Protein AF-X1M7H3-F1 (afdb_monomer_lite)

Structure (mmCIF, N/CA/C/O backbone):
data_AF-X1M7H3-F1
#
_entry.id   AF-X1M7H3-F1
#
loop_
_atom_site.group_PDB
_atom_site.id
_atom_site.type_symbol
_atom_site.label_atom_id
_atom_site.label_alt_id
_atom_site.label_comp_id
_atom_site.label_asym_id
_atom_site.label_entity_id
_atom_site.label_seq_id
_atom_site.pdbx_PDB_ins_code
_atom_site.Cartn_x
_atom_site.Cartn_y
_atom_site.Cartn_z
_atom_site.occupancy
_atom_site.B_iso_or_equiv
_atom_site.auth_seq_id
_atom_site.auth_comp_id
_atom_site.auth_asym_id
_atom_site.auth_atom_id
_atom_site.pdbx_PDB_model_num
ATOM 1 N N . MET A 1 1 ? 5.806 -16.655 13.061 1.00 69.44 1 MET A N 1
ATOM 2 C CA . MET A 1 1 ? 6.343 -15.649 14.005 1.00 69.44 1 MET A CA 1
ATOM 3 C C . MET A 1 1 ? 6.658 -16.359 15.314 1.00 69.44 1 MET A C 1
ATOM 5 O O . MET A 1 1 ? 5.840 -17.164 15.738 1.00 69.44 1 MET A O 1
ATOM 9 N N . GLY A 1 2 ? 7.845 -16.147 15.889 1.00 85.75 2 GLY A N 1
ATOM 10 C CA . GLY A 1 2 ? 8.235 -16.728 17.189 1.00 85.75 2 GLY A CA 1
ATOM 11 C C . GLY A 1 2 ? 7.786 -15.859 18.372 1.00 85.75 2 GLY A C 1
ATOM 12 O O . GLY A 1 2 ? 7.283 -14.756 18.161 1.00 85.75 2 GLY A O 1
ATOM 13 N N . SER A 1 3 ? 7.964 -16.322 19.611 1.00 91.88 3 SER A N 1
ATOM 14 C CA . SER A 1 3 ? 7.680 -15.511 20.813 1.00 91.88 3 SER A CA 1
ATOM 15 C C . SER A 1 3 ? 8.625 -14.305 20.904 1.00 91.88 3 SER A C 1
ATOM 17 O O . SER A 1 3 ? 9.806 -14.451 20.606 1.00 91.88 3 SER A O 1
ATOM 19 N N . ALA A 1 4 ? 8.111 -13.125 21.277 1.00 91.88 4 ALA A N 1
ATOM 20 C CA . ALA A 1 4 ? 8.914 -11.904 21.453 1.00 91.88 4 ALA A CA 1
ATOM 21 C C . ALA A 1 4 ? 9.992 -12.110 22.515 1.00 91.88 4 ALA A C 1
ATOM 23 O O . ALA A 1 4 ? 11.171 -11.971 22.218 1.00 91.88 4 ALA A O 1
ATOM 24 N N . GLU A 1 5 ? 9.591 -12.603 23.687 1.00 93.62 5 GLU A N 1
ATOM 25 C CA . GLU A 1 5 ? 10.500 -12.889 24.801 1.00 93.62 5 GLU A CA 1
ATOM 26 C C . GLU A 1 5 ? 11.622 -13.845 24.399 1.00 93.62 5 GLU A C 1
ATOM 28 O O . GLU A 1 5 ? 12.746 -13.703 24.853 1.00 93.62 5 GLU A O 1
ATOM 33 N N . VAL A 1 6 ? 11.331 -14.809 23.519 1.00 94.06 6 VAL A N 1
ATOM 34 C CA . VAL A 1 6 ? 12.339 -15.747 23.018 1.00 94.06 6 VAL A CA 1
ATOM 35 C C . VAL A 1 6 ? 13.314 -15.035 22.080 1.00 94.06 6 VAL A C 1
ATOM 37 O O . VAL A 1 6 ? 14.514 -15.214 22.233 1.00 94.06 6 VAL A O 1
ATOM 40 N N . TRP A 1 7 ? 12.840 -14.201 21.149 1.00 90.81 7 TRP A N 1
ATOM 41 C CA . TRP A 1 7 ? 13.717 -13.434 20.251 1.00 90.81 7 TRP A CA 1
ATOM 42 C C . TRP A 1 7 ? 14.652 -12.475 21.000 1.00 90.81 7 TRP A C 1
ATOM 44 O O . TRP A 1 7 ? 15.841 -12.417 20.677 1.00 90.81 7 TRP A O 1
ATOM 54 N N . GLU A 1 8 ? 14.145 -11.810 22.039 1.00 94.06 8 GLU A N 1
ATOM 55 C CA . GLU A 1 8 ? 14.909 -10.878 22.880 1.00 94.06 8 GLU A CA 1
ATOM 56 C C . GLU A 1 8 ? 16.049 -11.551 23.672 1.00 94.06 8 GLU A C 1
ATOM 58 O O . GLU A 1 8 ? 16.959 -10.869 24.139 1.00 94.06 8 GLU A O 1
ATOM 63 N N . LEU A 1 9 ? 16.066 -12.888 23.792 1.00 94.19 9 LEU A N 1
ATOM 64 C CA . LEU A 1 9 ? 17.186 -13.615 24.411 1.00 94.19 9 LEU A CA 1
ATOM 65 C C . LEU A 1 9 ? 18.436 -13.671 23.525 1.00 94.19 9 LEU A C 1
ATOM 67 O O . LEU A 1 9 ? 19.537 -13.846 24.047 1.00 94.19 9 LEU A O 1
ATOM 71 N N . PHE A 1 10 ? 18.281 -13.593 22.200 1.00 89.44 10 PHE A N 1
ATOM 72 C CA . PHE A 1 10 ? 19.377 -13.855 21.255 1.00 89.44 10 PHE A CA 1
ATOM 73 C C . PHE A 1 10 ? 19.797 -12.627 20.448 1.00 89.44 10 PHE A C 1
ATOM 75 O O . PHE A 1 10 ? 20.898 -12.611 19.898 1.00 89.44 10 PHE A O 1
ATOM 82 N N . VAL A 1 11 ? 18.927 -11.621 20.341 1.00 88.81 11 VAL A N 1
ATOM 83 C CA . VAL A 1 11 ? 19.169 -10.403 19.562 1.00 88.81 11 VAL A CA 1
ATOM 84 C C . VAL A 1 11 ? 19.101 -9.199 20.506 1.00 88.81 11 VAL A C 1
ATOM 86 O O . VAL A 1 11 ? 18.165 -9.129 21.299 1.00 88.81 11 VAL A O 1
ATOM 89 N N . PRO A 1 12 ? 20.052 -8.244 20.443 1.00 92.38 12 PRO A N 1
ATOM 90 C CA . PRO A 1 12 ? 20.070 -7.055 21.302 1.00 92.38 12 PRO A CA 1
ATOM 91 C C . PRO A 1 12 ? 19.020 -6.025 20.854 1.00 92.38 12 PRO A C 1
ATOM 93 O O . PRO A 1 12 ? 19.335 -4.924 20.392 1.00 92.38 12 PRO A O 1
ATOM 96 N N . HIS A 1 13 ? 17.754 -6.415 20.939 1.00 92.38 13 HIS A N 1
ATOM 97 C CA . HIS A 1 13 ? 16.614 -5.568 20.649 1.00 92.38 13 HIS A CA 1
ATOM 98 C C . HIS A 1 13 ? 15.510 -5.731 21.694 1.00 92.38 13 HIS A C 1
ATOM 100 O O . HIS A 1 13 ? 15.510 -6.677 22.476 1.00 92.38 13 HIS A O 1
ATOM 106 N N . MET A 1 14 ? 14.573 -4.795 21.686 1.00 93.81 14 MET A N 1
ATOM 107 C CA . MET A 1 14 ? 13.314 -4.845 22.413 1.00 93.81 14 MET A CA 1
ATOM 108 C C . MET A 1 14 ? 12.183 -4.717 21.399 1.00 93.81 14 MET A C 1
ATOM 110 O O . MET A 1 14 ? 12.207 -3.820 20.550 1.00 93.81 14 MET A O 1
ATOM 114 N N . GLU A 1 15 ? 11.204 -5.610 21.452 1.00 92.75 15 GLU A N 1
ATOM 115 C CA . GLU A 1 15 ? 10.074 -5.561 20.536 1.00 92.75 15 GLU A CA 1
ATOM 116 C C . GLU A 1 15 ? 9.046 -4.530 21.007 1.00 92.75 15 GLU A C 1
ATOM 118 O O . GLU A 1 15 ? 8.394 -4.679 22.036 1.00 92.75 15 GLU A O 1
ATOM 123 N N . MET A 1 16 ? 8.900 -3.457 20.230 1.00 92.31 16 MET A N 1
ATOM 124 C CA . MET A 1 16 ? 8.054 -2.319 20.590 1.00 92.31 16 MET A CA 1
ATOM 125 C C . MET A 1 16 ? 6.597 -2.544 20.196 1.00 92.31 16 MET A C 1
ATOM 127 O O . MET A 1 16 ? 5.687 -2.011 20.830 1.00 92.31 16 MET A O 1
ATOM 131 N N . SER A 1 17 ? 6.360 -3.294 19.115 1.00 90.12 17 SER A N 1
ATOM 132 C CA . SER A 1 17 ? 5.013 -3.545 18.613 1.00 90.12 17 SER A CA 1
ATOM 133 C C . SER A 1 17 ? 4.922 -4.792 17.741 1.00 90.12 17 SER A C 1
ATOM 135 O O . SER A 1 17 ? 5.789 -5.056 16.910 1.00 90.12 17 SER A O 1
ATOM 137 N N . ARG A 1 18 ? 3.798 -5.503 17.896 1.00 87.62 18 ARG A N 1
ATOM 138 C CA . ARG A 1 18 ? 3.308 -6.568 17.012 1.00 87.62 18 ARG A CA 1
ATOM 139 C C . ARG A 1 18 ? 1.843 -6.319 16.698 1.00 87.62 18 ARG A C 1
ATOM 141 O O . ARG A 1 18 ? 0.951 -6.889 17.324 1.00 87.62 18 ARG A O 1
ATOM 148 N N . ARG A 1 19 ? 1.592 -5.421 15.752 1.00 89.44 19 ARG A N 1
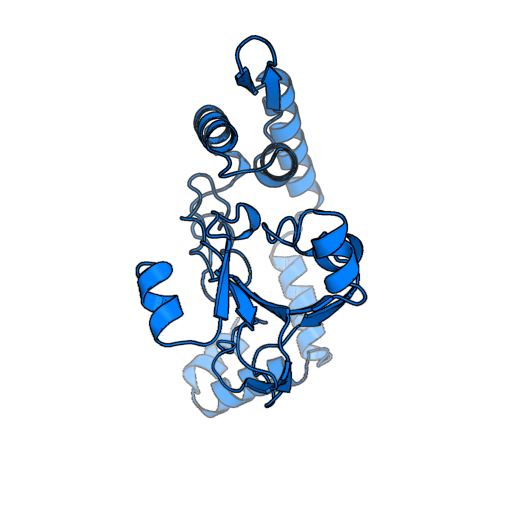ATOM 149 C CA . ARG A 1 19 ? 0.238 -5.051 15.331 1.00 89.44 19 ARG A CA 1
ATOM 150 C C . ARG A 1 19 ? 0.042 -5.365 13.862 1.00 89.44 19 ARG A C 1
ATOM 152 O O . ARG A 1 19 ? 0.988 -5.341 13.087 1.00 89.44 19 ARG A O 1
ATOM 159 N N . ILE A 1 20 ? -1.193 -5.675 13.495 1.00 91.88 20 ILE A N 1
ATOM 160 C CA . ILE A 1 20 ? -1.576 -5.792 12.091 1.00 91.88 20 ILE A CA 1
ATOM 161 C C . ILE A 1 20 ? -1.471 -4.404 11.452 1.00 91.88 20 ILE A C 1
ATOM 163 O O . ILE A 1 20 ? -1.839 -3.413 12.081 1.00 91.88 20 ILE A O 1
ATOM 167 N N . ASP A 1 21 ? -0.972 -4.340 10.218 1.00 91.88 21 ASP A N 1
ATOM 168 C CA . ASP A 1 21 ? -0.910 -3.109 9.430 1.00 91.88 21 ASP A CA 1
ATOM 169 C C . ASP A 1 21 ? -2.003 -3.080 8.352 1.00 91.88 21 ASP A C 1
ATOM 171 O O . ASP A 1 21 ? -1.862 -3.763 7.329 1.00 91.88 21 ASP A O 1
ATOM 175 N N . PRO A 1 22 ? -3.057 -2.258 8.523 1.00 92.50 22 PRO A N 1
ATOM 176 C CA . PRO A 1 22 ? -4.103 -2.063 7.524 1.00 92.50 22 PRO A CA 1
ATOM 177 C C . PRO A 1 22 ? -3.593 -1.635 6.144 1.00 92.50 22 PRO A C 1
ATOM 179 O O . PRO A 1 22 ? -4.228 -1.946 5.139 1.00 92.50 22 PRO A O 1
ATOM 182 N N . TYR A 1 23 ? -2.471 -0.915 6.051 1.00 91.31 23 TYR A N 1
ATOM 183 C CA . TYR A 1 23 ? -1.955 -0.378 4.783 1.00 91.31 23 TYR A CA 1
ATOM 184 C C . TYR A 1 23 ? -1.128 -1.379 3.978 1.00 91.31 23 TYR A C 1
ATOM 186 O O . TYR A 1 23 ? -0.835 -1.142 2.807 1.00 91.31 23 TYR A O 1
ATOM 194 N N . SER A 1 24 ? -0.806 -2.527 4.569 1.00 91.38 24 SER A N 1
ATOM 195 C CA . SER A 1 24 ? -0.111 -3.611 3.878 1.00 91.38 24 SER A CA 1
ATOM 196 C C . SER A 1 24 ? -1.006 -4.401 2.917 1.00 91.38 24 SER A C 1
ATOM 198 O O . SER A 1 24 ? -0.499 -5.185 2.122 1.00 91.38 24 SER A O 1
ATOM 200 N N . VAL A 1 25 ? -2.328 -4.242 2.984 1.00 94.06 25 VAL A N 1
ATOM 201 C CA . VAL A 1 25 ? -3.293 -5.129 2.326 1.00 94.06 25 VAL A CA 1
ATOM 202 C C . VAL A 1 25 ? -3.327 -4.985 0.798 1.00 94.06 25 VAL A C 1
ATOM 204 O O . VAL A 1 25 ? -3.241 -3.890 0.249 1.00 94.06 25 VAL A O 1
ATOM 207 N N . GLY A 1 26 ? -3.524 -6.100 0.095 1.00 96.00 26 GLY A N 1
ATOM 208 C CA . GLY A 1 26 ? -3.946 -6.127 -1.300 1.00 96.00 26 GLY A CA 1
ATOM 209 C C . GLY A 1 26 ? -5.456 -5.955 -1.408 1.00 96.00 26 GLY A C 1
ATOM 210 O O . GLY A 1 26 ? -6.227 -6.829 -1.002 1.00 96.00 26 GLY A O 1
ATOM 211 N N . TYR A 1 27 ? -5.888 -4.817 -1.949 1.00 97.06 27 TYR A N 1
ATOM 212 C CA . TYR A 1 27 ? -7.306 -4.465 -2.038 1.00 97.06 27 TYR A CA 1
ATOM 213 C C . TYR A 1 27 ? -8.045 -5.296 -3.090 1.00 97.06 27 TYR A C 1
ATOM 215 O O . TYR A 1 27 ? -7.541 -5.526 -4.186 1.00 97.06 27 TYR A O 1
ATOM 223 N N . GLY A 1 28 ? -9.279 -5.695 -2.800 1.00 97.75 28 GLY A N 1
ATOM 224 C CA . GLY A 1 28 ? -10.146 -6.371 -3.763 1.00 97.75 28 GLY A CA 1
ATOM 225 C C . GLY A 1 28 ? -11.545 -6.595 -3.207 1.00 97.75 28 GLY A C 1
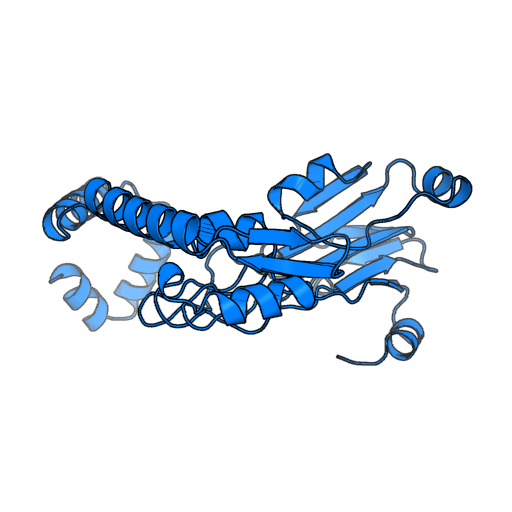ATOM 226 O O . GLY A 1 28 ? -11.802 -6.294 -2.039 1.00 97.75 28 GLY A O 1
ATOM 227 N N . ARG A 1 29 ? -12.441 -7.164 -4.020 1.00 98.44 29 ARG A N 1
ATOM 228 C CA . ARG A 1 29 ? -13.723 -7.706 -3.530 1.00 98.44 29 ARG A CA 1
ATOM 229 C C . ARG A 1 29 ? -13.474 -8.642 -2.343 1.00 98.44 29 ARG A C 1
ATOM 231 O O . ARG A 1 29 ? -14.119 -8.530 -1.299 1.00 98.44 29 ARG A O 1
ATOM 238 N N . PHE A 1 30 ? -12.463 -9.495 -2.488 1.00 98.06 30 PHE A N 1
ATOM 239 C CA . PHE A 1 30 ? -11.824 -10.225 -1.403 1.00 98.06 30 PHE A CA 1
ATOM 240 C C . PHE A 1 30 ? -10.416 -9.662 -1.208 1.00 98.06 30 PHE A C 1
ATOM 242 O O . PHE A 1 30 ? -9.557 -9.792 -2.083 1.00 98.06 30 PHE A O 1
ATOM 249 N N . ARG A 1 31 ? -10.191 -8.992 -0.074 1.00 97.31 31 ARG A N 1
ATOM 250 C CA . ARG A 1 31 ? -8.865 -8.490 0.295 1.00 97.31 31 ARG A CA 1
ATOM 251 C C . ARG A 1 31 ? -7.906 -9.643 0.599 1.00 97.31 31 ARG A C 1
ATOM 253 O O . ARG A 1 31 ? -8.337 -10.728 0.989 1.00 97.31 31 ARG A O 1
ATOM 260 N N . SER A 1 32 ? -6.612 -9.393 0.467 1.00 96.25 32 SER A N 1
ATOM 261 C CA . SER A 1 32 ? -5.588 -10.325 0.936 1.00 96.25 32 SER A CA 1
ATOM 262 C C . SER A 1 32 ? -5.559 -10.433 2.472 1.00 96.25 32 SER A C 1
ATOM 264 O O . SER A 1 32 ? -6.241 -9.700 3.198 1.00 96.25 32 SER A O 1
ATOM 266 N N . GLY A 1 33 ? -4.687 -11.309 2.982 1.00 95.00 33 GLY A N 1
ATOM 267 C CA . GLY A 1 33 ? -4.191 -11.196 4.356 1.00 95.00 33 GLY A CA 1
ATOM 268 C C . GLY A 1 33 ? -3.398 -9.900 4.564 1.00 95.00 33 GLY A C 1
ATOM 269 O O . GLY A 1 33 ? -2.987 -9.265 3.593 1.00 95.00 33 GLY A O 1
ATOM 270 N N . LEU A 1 34 ? -3.189 -9.518 5.821 1.00 93.88 34 LEU A N 1
ATOM 271 C CA . LEU A 1 34 ? -2.406 -8.339 6.193 1.00 93.88 34 LEU A CA 1
ATOM 272 C C . LEU A 1 34 ? -1.037 -8.749 6.731 1.00 93.88 34 LEU A C 1
ATOM 274 O O . LEU A 1 34 ? -0.863 -9.853 7.252 1.00 93.88 34 LEU A O 1
ATOM 278 N N . ALA A 1 35 ? -0.078 -7.841 6.624 1.00 91.50 35 ALA A N 1
ATOM 279 C CA . ALA A 1 35 ? 1.206 -7.961 7.279 1.00 91.50 35 ALA A CA 1
ATOM 280 C C . ALA A 1 35 ? 1.104 -7.600 8.765 1.00 91.50 35 ALA A C 1
ATOM 282 O O . ALA A 1 35 ? 0.244 -6.830 9.199 1.00 91.50 35 ALA A O 1
ATOM 283 N N . ILE A 1 36 ? 2.043 -8.142 9.530 1.00 90.88 36 ILE A N 1
ATOM 284 C CA . ILE A 1 36 ? 2.334 -7.727 10.899 1.00 90.88 36 ILE A CA 1
ATOM 285 C C . ILE A 1 36 ? 3.753 -7.167 10.850 1.00 90.88 36 ILE A C 1
ATOM 287 O O . ILE A 1 36 ? 4.700 -7.955 10.757 1.00 90.88 36 ILE A O 1
ATOM 291 N N . PRO A 1 37 ? 3.922 -5.834 10.797 1.00 88.69 37 PRO A N 1
ATOM 292 C CA . PRO A 1 37 ? 5.242 -5.238 10.817 1.00 88.69 37 PRO A CA 1
ATOM 293 C C . PRO A 1 37 ? 5.975 -5.575 12.106 1.00 88.69 37 PRO A C 1
ATOM 295 O O . PRO A 1 37 ? 5.371 -5.684 13.174 1.00 88.69 37 PRO A O 1
ATOM 298 N N . GLN A 1 38 ? 7.290 -5.680 11.996 1.00 88.12 38 GLN A N 1
ATOM 299 C CA . GLN A 1 38 ? 8.176 -5.720 13.145 1.00 88.12 38 GLN A CA 1
ATOM 300 C C . GLN A 1 38 ? 8.640 -4.300 13.435 1.00 88.12 38 GLN A C 1
ATOM 302 O O . GLN A 1 38 ? 9.201 -3.642 12.557 1.00 88.12 38 GLN A O 1
ATOM 307 N N . VAL A 1 39 ? 8.402 -3.838 14.658 1.00 91.19 39 VAL A N 1
ATOM 308 C CA . VAL A 1 39 ? 8.962 -2.588 15.175 1.00 91.19 39 VAL A CA 1
ATOM 309 C C . VAL A 1 39 ? 9.829 -2.962 16.363 1.00 91.19 39 VAL A C 1
ATOM 311 O O . VAL A 1 39 ? 9.312 -3.363 17.406 1.00 91.19 39 VAL A O 1
ATOM 314 N N . VAL A 1 40 ? 11.145 -2.870 16.196 1.00 92.06 40 VAL A N 1
ATOM 315 C CA . VAL A 1 40 ? 12.113 -3.260 17.226 1.00 92.06 40 VAL A CA 1
ATOM 316 C C . VAL A 1 40 ? 13.043 -2.099 17.538 1.00 92.06 40 VAL A C 1
ATOM 318 O O . VAL A 1 40 ? 13.503 -1.410 16.633 1.00 92.06 40 VAL A O 1
ATOM 321 N N . MET A 1 41 ? 13.319 -1.879 18.815 1.00 94.50 41 MET A N 1
ATOM 322 C CA . MET A 1 41 ? 14.307 -0.915 19.285 1.00 94.50 41 MET A CA 1
ATOM 323 C C . MET A 1 41 ? 15.619 -1.629 19.561 1.00 94.50 41 MET A C 1
ATOM 325 O O . MET A 1 41 ? 15.607 -2.679 20.195 1.00 94.50 41 MET A O 1
ATOM 329 N N . ILE A 1 42 ? 16.751 -1.067 19.149 1.00 94.81 42 ILE A N 1
ATOM 330 C CA . ILE A 1 42 ? 18.049 -1.572 19.602 1.00 94.81 42 ILE A CA 1
ATOM 331 C C . ILE A 1 42 ? 18.196 -1.295 21.094 1.00 94.81 42 ILE A C 1
ATOM 333 O O . ILE A 1 42 ? 18.066 -0.156 21.541 1.00 94.81 42 ILE A O 1
ATOM 337 N N . HIS A 1 43 ? 18.466 -2.341 21.867 1.00 94.56 43 HIS A N 1
ATOM 338 C CA . HIS A 1 43 ? 18.504 -2.265 23.321 1.00 94.56 43 HIS A CA 1
ATOM 339 C C . HIS A 1 43 ? 19.642 -3.121 23.873 1.00 94.56 43 HIS A C 1
ATOM 341 O O . HIS A 1 43 ? 19.859 -4.240 23.407 1.00 94.56 43 HIS A O 1
ATOM 347 N N . ARG A 1 44 ? 20.363 -2.607 24.882 1.00 93.69 44 ARG A N 1
ATOM 348 C CA . ARG A 1 44 ? 21.538 -3.258 25.495 1.00 93.69 44 ARG A CA 1
ATOM 349 C C . ARG A 1 44 ? 22.682 -3.524 24.515 1.00 93.69 44 ARG A C 1
ATOM 351 O O . ARG A 1 44 ? 23.444 -4.475 24.685 1.00 93.69 44 ARG A O 1
ATOM 358 N N . SER A 1 45 ? 22.828 -2.669 23.508 1.00 92.69 45 SER A N 1
ATOM 359 C CA . SER A 1 45 ? 23.999 -2.645 22.634 1.00 92.69 45 SER A CA 1
ATOM 360 C C . SER A 1 45 ? 24.256 -1.225 22.158 1.00 92.69 45 SER A C 1
ATOM 362 O O . SER A 1 45 ? 23.374 -0.608 21.571 1.00 92.69 45 SER A O 1
ATOM 364 N N . GLN A 1 46 ? 25.467 -0.721 22.399 1.00 91.44 46 GLN A N 1
ATOM 365 C CA . GLN A 1 46 ? 25.822 0.674 22.123 1.00 91.44 46 GLN A CA 1
ATOM 366 C C . GLN A 1 46 ? 25.899 0.971 20.623 1.00 91.44 46 GLN A C 1
ATOM 368 O O . GLN A 1 46 ? 25.490 2.042 20.180 1.00 91.44 46 GLN A O 1
ATOM 373 N N . GLN A 1 47 ? 26.430 0.026 19.847 1.00 91.50 47 GLN A N 1
ATOM 374 C CA . GLN A 1 47 ? 26.609 0.169 18.410 1.00 91.50 47 GLN A CA 1
ATOM 375 C C . GLN A 1 47 ? 26.548 -1.198 17.733 1.00 91.50 47 GLN A C 1
ATOM 377 O O . GLN A 1 47 ? 27.173 -2.165 18.173 1.00 91.50 47 GLN A O 1
ATOM 382 N N . LEU A 1 48 ? 25.814 -1.256 16.630 1.00 90.06 48 LEU A N 1
ATOM 383 C CA . LEU A 1 48 ? 25.715 -2.391 15.727 1.00 90.06 48 LEU A CA 1
ATOM 384 C C . LEU A 1 48 ? 25.925 -1.905 14.292 1.00 90.06 48 LEU A C 1
ATOM 386 O O . LEU A 1 48 ? 25.692 -0.741 13.966 1.00 90.06 48 LEU A O 1
ATOM 390 N N . VAL A 1 49 ? 26.314 -2.822 13.412 1.00 88.31 49 VAL A N 1
ATOM 391 C CA . VAL A 1 49 ? 26.280 -2.584 11.968 1.00 88.31 49 VAL A CA 1
ATOM 392 C C . VAL A 1 49 ? 25.150 -3.415 11.383 1.00 88.31 49 VAL A C 1
ATOM 394 O O . VAL A 1 49 ? 25.205 -4.645 11.358 1.00 88.31 49 VAL A O 1
ATOM 397 N N . GLY A 1 50 ? 24.113 -2.734 10.908 1.00 78.38 50 GLY A N 1
ATOM 398 C CA . GLY A 1 50 ? 23.028 -3.351 10.166 1.00 78.38 50 GLY A CA 1
ATOM 399 C C . GLY A 1 50 ? 23.459 -3.623 8.733 1.00 78.38 50 GLY A C 1
ATOM 400 O O . GLY A 1 50 ? 23.616 -2.698 7.941 1.00 78.38 50 GLY A O 1
ATOM 401 N N . SER A 1 51 ? 23.617 -4.898 8.389 1.00 69.56 51 SER A N 1
ATOM 402 C CA . SER A 1 51 ? 23.765 -5.370 7.011 1.00 69.56 51 SER A CA 1
ATOM 403 C C . SER A 1 51 ? 22.935 -6.642 6.860 1.00 69.56 51 SER A C 1
ATOM 405 O O . SER A 1 51 ? 23.070 -7.566 7.659 1.00 69.56 51 SER A O 1
ATOM 407 N N . GLY A 1 52 ? 21.989 -6.673 5.921 1.00 62.22 52 GLY A N 1
ATOM 408 C CA . GLY A 1 52 ? 21.083 -7.815 5.715 1.00 62.22 52 GLY A CA 1
ATOM 409 C C . GLY A 1 52 ? 20.008 -8.046 6.797 1.00 62.22 52 GLY A C 1
ATOM 410 O O . GLY A 1 52 ? 18.914 -8.468 6.442 1.00 62.22 52 GLY A O 1
ATOM 411 N N . ILE A 1 53 ? 20.250 -7.708 8.076 1.00 53.75 53 ILE A N 1
ATOM 412 C CA . ILE A 1 53 ? 19.258 -7.738 9.186 1.00 53.75 53 ILE A CA 1
ATOM 413 C C . ILE A 1 53 ? 18.063 -6.810 8.927 1.00 53.75 53 ILE A C 1
ATOM 415 O O . ILE A 1 53 ? 16.946 -7.083 9.349 1.00 53.75 53 ILE A O 1
ATOM 419 N N . ILE A 1 54 ? 18.293 -5.750 8.155 1.00 53.66 54 ILE A N 1
ATOM 420 C CA . ILE A 1 54 ? 17.267 -4.835 7.647 1.00 53.66 54 ILE A CA 1
ATOM 421 C C . ILE A 1 54 ? 16.411 -5.512 6.560 1.00 53.66 54 ILE A C 1
ATOM 423 O O . ILE A 1 54 ? 15.491 -4.889 6.051 1.00 53.66 54 ILE A O 1
ATOM 427 N N . GLY A 1 55 ? 16.677 -6.779 6.207 1.00 51.94 55 GLY A N 1
ATOM 428 C CA . GLY A 1 55 ? 15.899 -7.563 5.255 1.00 51.94 55 GLY A CA 1
ATOM 429 C C . GLY A 1 55 ? 15.658 -6.742 4.006 1.00 51.94 55 GLY A C 1
ATOM 430 O O . GLY A 1 55 ? 14.619 -6.128 3.877 1.00 51.94 55 GLY A O 1
ATOM 431 N N . THR A 1 56 ? 16.653 -6.642 3.138 1.00 54.72 56 THR A N 1
ATOM 432 C CA . THR A 1 56 ? 16.627 -5.822 1.924 1.00 54.72 56 THR A CA 1
ATOM 433 C C . THR A 1 56 ? 15.376 -6.095 1.101 1.00 54.72 56 THR A C 1
ATOM 435 O O . THR A 1 56 ? 15.169 -7.215 0.612 1.00 54.72 56 THR A O 1
ATOM 438 N N . ALA A 1 57 ? 14.498 -5.093 1.055 1.00 60.28 57 ALA A N 1
ATOM 439 C CA . ALA A 1 57 ? 13.108 -5.368 0.774 1.00 60.28 57 ALA A CA 1
ATOM 440 C C . ALA A 1 57 ? 12.241 -4.226 0.270 1.00 60.28 57 ALA A C 1
ATOM 442 O O . ALA A 1 57 ? 11.060 -4.455 0.033 1.00 60.28 57 ALA A O 1
ATOM 443 N N . SER A 1 58 ? 12.777 -3.020 0.109 1.00 64.69 58 SER A N 1
ATOM 444 C CA . SER A 1 58 ? 11.973 -1.935 -0.437 1.00 64.69 58 SER A CA 1
ATOM 445 C C . SER A 1 58 ? 11.718 -2.174 -1.922 1.00 64.69 58 SER A C 1
ATOM 447 O O . SER A 1 58 ? 12.522 -1.813 -2.784 1.00 64.69 58 SER A O 1
ATOM 449 N N . ASP A 1 59 ? 10.588 -2.808 -2.214 1.00 68.88 59 ASP A N 1
ATOM 450 C CA . ASP A 1 59 ? 10.235 -3.231 -3.560 1.00 68.88 59 ASP A CA 1
ATOM 451 C C . ASP A 1 59 ? 9.947 -1.990 -4.419 1.00 68.88 59 ASP A C 1
ATOM 453 O O . ASP A 1 59 ? 9.013 -1.228 -4.162 1.00 68.88 59 ASP A O 1
ATOM 457 N N . GLY A 1 60 ? 10.782 -1.758 -5.437 1.00 76.19 60 GLY A N 1
ATOM 458 C CA . GLY A 1 60 ? 10.484 -0.795 -6.505 1.00 76.19 60 GLY A CA 1
ATOM 459 C C . GLY A 1 60 ? 9.446 -1.336 -7.497 1.00 76.19 60 GLY A C 1
ATOM 460 O O . GLY A 1 60 ? 8.789 -0.569 -8.194 1.00 76.19 60 GLY A O 1
ATOM 461 N N . ILE A 1 61 ? 9.290 -2.662 -7.537 1.00 81.81 61 ILE A N 1
ATOM 462 C CA . ILE A 1 61 ? 8.292 -3.396 -8.315 1.00 81.81 61 ILE A CA 1
ATOM 463 C C . ILE A 1 61 ? 7.620 -4.367 -7.353 1.00 81.81 61 ILE A C 1
ATOM 465 O O . ILE A 1 61 ? 8.299 -5.215 -6.784 1.00 81.81 61 ILE A O 1
ATOM 469 N N . ILE A 1 62 ? 6.305 -4.255 -7.180 1.00 86.50 62 ILE A N 1
ATOM 470 C CA . ILE A 1 62 ? 5.546 -5.122 -6.274 1.00 86.50 62 ILE A CA 1
ATOM 471 C C . ILE A 1 62 ? 5.216 -6.431 -7.012 1.00 86.50 62 ILE A C 1
ATOM 473 O O . ILE A 1 62 ? 4.441 -6.390 -7.970 1.00 86.50 62 ILE A O 1
ATOM 477 N N . PRO A 1 63 ? 5.766 -7.590 -6.598 1.00 82.19 63 PRO A N 1
ATOM 478 C CA . PRO A 1 63 ? 5.558 -8.853 -7.311 1.00 82.19 63 PRO A CA 1
ATOM 479 C C . PRO A 1 63 ? 4.194 -9.492 -7.009 1.00 82.19 63 PRO A C 1
ATOM 481 O O . PRO A 1 63 ? 3.681 -10.278 -7.803 1.00 82.19 63 PRO A O 1
ATOM 484 N N . ASN A 1 64 ? 3.590 -9.152 -5.868 1.00 86.81 64 ASN A N 1
ATOM 485 C CA . ASN A 1 64 ? 2.343 -9.740 -5.384 1.00 86.81 64 ASN A CA 1
ATOM 486 C C . ASN A 1 64 ? 1.131 -9.069 -6.039 1.00 86.81 64 ASN A C 1
ATOM 488 O O . ASN A 1 64 ? 0.422 -8.293 -5.397 1.00 86.81 64 ASN A O 1
ATOM 492 N N . LEU A 1 65 ? 0.924 -9.339 -7.328 1.00 92.19 65 LEU A N 1
ATOM 493 C CA . LEU A 1 65 ? -0.159 -8.762 -8.123 1.00 92.19 65 LEU A CA 1
ATOM 494 C C . LEU A 1 65 ? -1.540 -9.235 -7.650 1.00 92.19 65 LEU A C 1
ATOM 496 O O . LEU A 1 65 ? -1.717 -10.374 -7.215 1.00 92.19 65 LEU A O 1
ATOM 500 N N . GLY A 1 66 ? -2.529 -8.351 -7.776 1.00 95.75 66 GLY A N 1
ATOM 501 C CA . GLY A 1 66 ? -3.931 -8.714 -7.604 1.00 95.75 66 GLY A CA 1
ATOM 502 C C . GLY A 1 66 ? -4.493 -9.440 -8.826 1.00 95.75 66 GLY A C 1
ATOM 503 O O . GLY A 1 66 ? -3.919 -9.411 -9.916 1.00 95.75 66 GLY A O 1
ATOM 504 N N . GLN A 1 67 ? -5.631 -10.105 -8.641 1.00 97.56 67 GLN A N 1
ATOM 505 C CA . GLN A 1 67 ? -6.281 -10.909 -9.677 1.00 97.56 67 GLN A CA 1
ATOM 506 C C . GLN A 1 67 ? -7.704 -10.419 -9.951 1.00 97.56 67 GLN A C 1
ATOM 508 O O . GLN A 1 67 ? -8.409 -9.965 -9.049 1.00 97.56 67 GLN A O 1
ATOM 513 N N . PHE A 1 68 ? -8.130 -10.511 -11.214 1.00 97.62 68 PHE A N 1
ATOM 514 C CA . PHE A 1 68 ? -9.494 -10.196 -11.671 1.00 97.62 68 PHE A CA 1
ATOM 515 C C . PHE A 1 68 ? -10.044 -8.838 -11.194 1.00 97.62 68 PHE A C 1
ATOM 517 O O . PHE A 1 68 ? -11.212 -8.723 -10.843 1.00 97.62 68 PHE A O 1
ATOM 524 N N . GLY A 1 69 ? -9.201 -7.801 -11.177 1.00 97.00 69 GLY A N 1
ATOM 525 C CA . GLY A 1 69 ? -9.565 -6.450 -10.725 1.00 97.00 69 GLY A CA 1
ATOM 526 C C . GLY A 1 69 ? -9.077 -6.097 -9.318 1.00 97.00 69 GLY A C 1
ATOM 527 O O . GLY A 1 69 ? -9.211 -4.945 -8.908 1.00 97.00 69 GLY A O 1
ATOM 528 N N . GLY A 1 70 ? -8.480 -7.055 -8.604 1.00 97.44 70 GLY A N 1
ATOM 529 C CA . GLY A 1 70 ? -7.786 -6.802 -7.348 1.00 97.44 70 GLY A CA 1
ATOM 530 C C . GLY A 1 70 ? -6.468 -6.054 -7.550 1.00 97.44 70 GLY A C 1
ATOM 531 O O . GLY A 1 70 ? -5.851 -6.101 -8.616 1.00 97.44 70 GLY A O 1
ATOM 532 N N . TYR A 1 71 ? -6.026 -5.379 -6.497 1.00 96.56 71 TYR A N 1
ATOM 533 C CA . TYR A 1 71 ? -4.795 -4.604 -6.448 1.00 96.56 71 TYR A CA 1
ATOM 534 C C . TYR A 1 71 ? -3.655 -5.405 -5.809 1.00 96.56 71 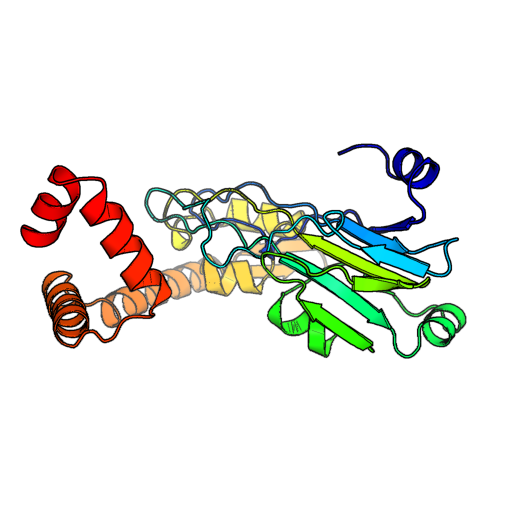TYR A C 1
ATOM 536 O O . TYR A 1 71 ? -3.911 -6.335 -5.035 1.00 96.56 71 TYR A O 1
ATOM 544 N N . PRO A 1 72 ? -2.394 -5.053 -6.115 1.00 94.69 72 PRO A N 1
ATOM 545 C CA . PRO A 1 72 ? -1.246 -5.620 -5.429 1.00 94.69 72 PRO A CA 1
ATOM 546 C C . PRO A 1 72 ? -1.296 -5.373 -3.922 1.00 94.69 72 PRO A C 1
ATOM 548 O O . PRO A 1 72 ? -1.909 -4.403 -3.472 1.00 94.69 72 PRO A O 1
ATOM 551 N N . GLY A 1 73 ? -0.615 -6.232 -3.164 1.00 91.44 73 GLY A N 1
ATOM 552 C CA . GLY A 1 73 ? -0.348 -5.987 -1.748 1.00 91.44 73 GLY A CA 1
ATOM 553 C C . GLY A 1 73 ? 0.491 -4.729 -1.521 1.00 91.44 73 GLY A C 1
ATOM 554 O O . GLY A 1 73 ? 1.137 -4.212 -2.437 1.00 91.44 73 GLY A O 1
ATOM 555 N N . GLY A 1 74 ? 0.495 -4.245 -0.283 1.00 87.00 74 GLY A N 1
ATOM 556 C CA . GLY A 1 74 ? 1.305 -3.110 0.131 1.00 87.00 74 GLY A CA 1
ATOM 557 C C . GLY A 1 74 ? 2.796 -3.349 -0.107 1.00 87.00 74 GLY A C 1
ATOM 558 O O . GLY A 1 74 ? 3.298 -4.476 -0.028 1.00 87.00 74 GLY A O 1
ATOM 559 N N . ARG A 1 75 ? 3.508 -2.257 -0.407 1.00 83.38 75 ARG A N 1
ATOM 560 C CA . ARG A 1 75 ? 4.962 -2.260 -0.584 1.00 83.38 75 ARG A CA 1
ATOM 561 C C . ARG A 1 75 ? 5.620 -2.752 0.703 1.00 83.38 75 ARG A C 1
ATOM 563 O O . ARG A 1 75 ? 5.348 -2.237 1.786 1.00 83.38 75 ARG A O 1
ATOM 570 N N . ARG A 1 76 ? 6.532 -3.706 0.561 1.00 83.00 76 ARG A N 1
ATOM 571 C CA . ARG A 1 76 ? 7.447 -4.101 1.626 1.00 83.00 76 ARG A CA 1
ATOM 572 C C . ARG A 1 76 ? 8.403 -2.938 1.888 1.00 83.00 76 ARG A C 1
ATOM 574 O O . ARG A 1 76 ? 8.978 -2.409 0.945 1.00 83.00 76 ARG A O 1
ATOM 581 N N . ASN A 1 77 ? 8.527 -2.498 3.134 1.00 81.12 77 ASN A N 1
ATOM 582 C CA . ASN A 1 77 ? 9.334 -1.329 3.489 1.00 81.12 77 ASN A CA 1
ATOM 583 C C . ASN A 1 77 ? 10.231 -1.678 4.669 1.00 81.12 77 ASN A C 1
ATOM 585 O O . ASN A 1 77 ? 9.737 -2.225 5.656 1.00 81.12 77 ASN A O 1
ATOM 589 N N . THR A 1 78 ? 11.504 -1.285 4.602 1.00 85.62 78 THR A N 1
ATOM 590 C CA . THR A 1 78 ? 12.351 -1.256 5.795 1.00 85.62 78 THR A CA 1
ATOM 591 C C . THR A 1 78 ? 12.877 0.144 6.052 1.00 85.62 78 THR A C 1
ATOM 593 O O . THR A 1 78 ? 13.425 0.796 5.162 1.00 85.62 78 THR A O 1
ATOM 596 N N . MET A 1 79 ? 12.705 0.599 7.288 1.00 88.00 79 MET A N 1
ATOM 597 C CA . MET A 1 79 ? 13.074 1.933 7.729 1.00 88.00 79 MET A CA 1
ATOM 598 C C . MET A 1 79 ? 13.894 1.844 9.014 1.00 88.00 79 MET A C 1
ATOM 600 O O . MET A 1 79 ? 13.586 1.046 9.901 1.00 88.00 79 MET A O 1
ATOM 604 N N . LEU A 1 80 ? 14.921 2.682 9.108 1.00 90.44 80 LEU A N 1
ATOM 605 C CA . LEU A 1 80 ? 15.623 2.985 10.350 1.00 90.44 80 LEU A CA 1
ATOM 606 C C . LEU A 1 80 ? 15.112 4.339 10.840 1.00 90.44 80 LEU A C 1
ATOM 608 O O . LEU A 1 80 ? 15.037 5.288 10.060 1.00 90.44 80 LEU A O 1
ATOM 612 N N . LEU A 1 81 ? 14.727 4.431 12.105 1.00 93.25 81 LEU A N 1
ATOM 613 C CA . LEU A 1 81 ? 14.253 5.669 12.703 1.00 93.25 81 LEU A CA 1
ATOM 614 C C . LEU A 1 81 ? 15.103 6.000 13.927 1.00 93.25 81 LEU A C 1
ATOM 616 O O . LEU A 1 81 ? 15.307 5.153 14.795 1.00 93.25 81 LEU A O 1
ATOM 620 N N . ARG A 1 82 ? 15.568 7.245 14.002 1.00 95.00 82 ARG A N 1
ATOM 621 C CA . ARG A 1 82 ? 16.401 7.756 15.091 1.00 95.00 82 ARG A CA 1
ATOM 622 C C . ARG A 1 82 ? 15.715 8.937 15.745 1.00 95.00 82 ARG A C 1
ATOM 624 O O . ARG A 1 82 ? 15.536 9.970 15.110 1.00 95.00 82 ARG A O 1
ATOM 631 N N . TYR A 1 83 ? 15.327 8.773 16.999 1.00 95.50 83 TYR A N 1
ATOM 632 C CA . TYR A 1 83 ? 14.753 9.851 17.794 1.00 95.50 83 TYR A CA 1
ATOM 633 C C . TYR A 1 83 ? 15.789 10.939 18.071 1.00 95.50 83 TYR A C 1
ATOM 635 O O . TYR A 1 83 ? 16.900 10.630 18.500 1.00 95.50 83 TYR A O 1
ATOM 643 N N . ASP A 1 84 ? 15.395 12.202 17.932 1.00 93.94 84 ASP A N 1
ATOM 644 C CA . ASP A 1 84 ? 16.259 13.320 18.332 1.00 93.94 84 ASP A CA 1
ATOM 645 C C . ASP A 1 84 ? 16.244 13.530 19.860 1.00 93.94 84 ASP A C 1
ATOM 647 O O . ASP A 1 84 ? 17.184 14.082 20.428 1.00 93.94 84 ASP A O 1
ATOM 651 N N . ASN A 1 85 ? 15.185 13.076 20.542 1.00 94.12 85 ASN A N 1
ATOM 652 C CA . ASN A 1 85 ? 14.927 13.356 21.957 1.00 94.12 85 ASN A CA 1
ATOM 653 C C . ASN A 1 85 ? 14.398 12.145 22.756 1.00 94.12 85 ASN A C 1
ATOM 655 O O . ASN A 1 85 ? 13.591 12.308 23.674 1.00 94.12 85 ASN A O 1
ATOM 659 N N . LEU A 1 86 ? 14.855 10.923 22.444 1.00 94.94 86 LEU A N 1
ATOM 660 C CA . LEU A 1 86 ? 14.383 9.692 23.105 1.00 94.94 86 LEU A CA 1
ATOM 661 C C . LEU A 1 86 ? 14.412 9.748 24.646 1.00 94.94 86 LEU A C 1
ATOM 663 O O . LEU A 1 86 ? 13.391 9.403 25.246 1.00 94.94 86 LEU A O 1
ATOM 667 N N . PRO A 1 87 ? 15.496 10.203 25.314 1.00 94.88 87 PRO A N 1
ATOM 668 C CA . PRO A 1 87 ? 15.525 10.251 26.777 1.00 94.88 87 PRO A CA 1
ATOM 669 C C . PRO A 1 87 ? 14.408 11.121 27.365 1.00 94.88 87 PRO A C 1
ATOM 671 O O . PRO A 1 87 ? 13.755 10.722 28.327 1.00 94.88 87 PRO A O 1
ATOM 674 N N . GLU A 1 88 ? 14.131 12.271 26.746 1.00 96.44 88 GLU A N 1
ATOM 675 C CA . GLU A 1 88 ? 13.074 13.184 27.186 1.00 96.44 88 GLU A CA 1
ATOM 676 C C . GLU A 1 88 ? 11.683 12.578 26.986 1.00 96.44 88 GLU A C 1
ATOM 678 O O . GLU A 1 88 ? 10.806 12.745 27.835 1.00 96.44 88 GLU A O 1
ATOM 683 N N . LEU A 1 89 ? 11.466 11.877 25.866 1.00 94.56 89 LEU A N 1
ATOM 684 C CA . LEU A 1 89 ? 10.212 11.173 25.599 1.00 94.56 89 LEU A CA 1
ATOM 685 C C . LEU A 1 89 ? 9.969 10.086 26.649 1.00 94.56 89 LEU A C 1
ATOM 687 O O . LEU A 1 89 ? 8.859 9.981 27.169 1.00 94.56 89 LEU A O 1
ATOM 691 N N . MET A 1 90 ? 11.007 9.324 27.006 1.00 93.81 90 MET A N 1
ATOM 692 C CA . MET A 1 90 ? 10.928 8.290 28.039 1.00 93.81 90 MET A CA 1
ATOM 693 C C . MET A 1 90 ? 10.662 8.885 29.426 1.00 93.81 90 MET A C 1
ATOM 695 O O . MET A 1 90 ? 9.770 8.410 30.131 1.00 93.81 90 MET A O 1
ATOM 699 N N . GLU A 1 91 ? 11.374 9.949 29.806 1.00 96.69 91 GLU A N 1
ATOM 700 C CA . GLU A 1 91 ? 11.185 10.641 31.087 1.00 96.69 91 GLU A CA 1
ATOM 701 C C . GLU A 1 91 ? 9.760 11.198 31.221 1.00 96.69 91 GLU A C 1
ATOM 703 O O . GLU A 1 91 ? 9.087 10.989 32.234 1.00 96.69 91 GLU A O 1
ATOM 708 N N . LYS A 1 92 ? 9.255 11.833 30.155 1.00 96.62 92 LYS A N 1
ATOM 709 C CA . LYS A 1 92 ? 7.890 12.376 30.076 1.00 96.62 92 LYS A CA 1
ATOM 710 C C . LYS A 1 92 ? 6.821 11.310 29.816 1.00 96.62 92 LYS A C 1
ATOM 712 O O . LYS A 1 92 ? 5.646 11.664 29.720 1.00 96.62 92 LYS A O 1
ATOM 717 N N . ARG A 1 93 ? 7.206 10.033 29.681 1.00 94.44 93 ARG A N 1
ATOM 718 C CA . ARG A 1 93 ? 6.323 8.896 29.358 1.00 94.44 93 ARG A CA 1
ATOM 719 C C . ARG A 1 93 ? 5.451 9.147 28.124 1.00 94.44 93 ARG A C 1
ATOM 721 O O . ARG A 1 93 ? 4.278 8.777 28.092 1.00 94.44 93 ARG A O 1
ATOM 728 N N . GLN A 1 94 ? 6.020 9.812 27.125 1.00 92.94 94 GLN A N 1
ATOM 729 C CA . GLN A 1 94 ? 5.366 10.030 25.841 1.00 92.94 94 GLN A CA 1
ATOM 730 C C . GLN A 1 94 ? 5.331 8.720 25.043 1.00 92.94 94 GLN A C 1
ATOM 732 O O . GLN A 1 94 ? 6.256 7.910 25.155 1.00 92.94 94 GLN A O 1
ATOM 737 N N . PRO A 1 95 ? 4.281 8.489 24.236 1.00 88.81 95 PRO A N 1
ATOM 738 C CA . PRO A 1 95 ? 4.201 7.292 23.415 1.00 88.81 95 PRO A CA 1
ATOM 739 C C . PRO A 1 95 ? 5.327 7.283 22.376 1.00 88.81 95 PRO A C 1
ATOM 741 O O . PRO A 1 95 ? 5.494 8.230 21.607 1.00 88.81 95 PRO A O 1
ATOM 744 N N . LEU A 1 96 ? 6.084 6.187 22.343 1.00 91.75 96 LEU A N 1
ATOM 745 C CA . LEU A 1 96 ? 7.007 5.887 21.251 1.00 91.75 96 LEU A CA 1
ATOM 746 C C . LEU A 1 96 ? 6.242 5.271 20.072 1.00 91.75 96 LEU A C 1
ATOM 748 O O . LEU A 1 96 ? 5.047 4.998 20.171 1.00 91.75 96 LEU A O 1
ATOM 752 N N . LEU A 1 97 ? 6.914 5.057 18.942 1.00 90.00 97 LEU A N 1
ATOM 753 C CA . LEU A 1 97 ? 6.281 4.501 17.753 1.00 90.00 97 LEU A CA 1
ATOM 754 C C . LEU A 1 97 ? 5.809 3.069 18.041 1.00 90.00 97 LEU A C 1
ATOM 756 O O . LEU A 1 97 ? 6.616 2.158 18.202 1.00 90.00 97 LEU A O 1
ATOM 760 N N . TYR A 1 98 ? 4.492 2.880 18.086 1.00 86.0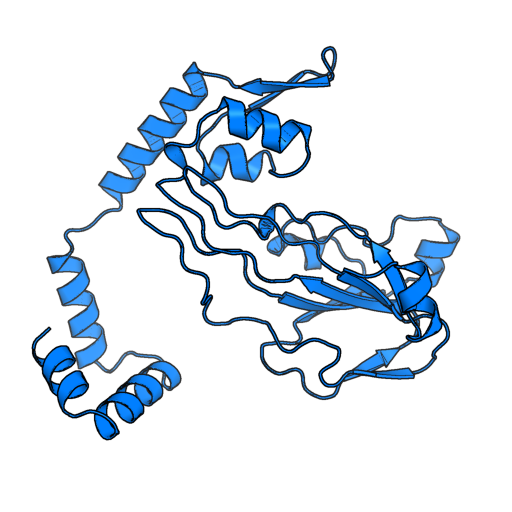0 98 TYR A N 1
ATOM 761 C CA . TYR A 1 98 ? 3.850 1.584 18.323 1.00 86.00 98 TYR A CA 1
ATOM 762 C C . TYR A 1 98 ? 3.053 1.086 17.107 1.00 86.00 98 TYR A C 1
ATOM 764 O O . TYR A 1 98 ? 2.523 -0.024 17.117 1.00 86.00 98 TYR A O 1
ATOM 772 N N . GLU A 1 99 ? 2.947 1.887 16.051 1.00 86.62 99 GLU A N 1
ATOM 773 C CA . GLU A 1 99 ? 2.287 1.544 14.793 1.00 86.62 99 GLU A CA 1
ATOM 774 C C . GLU A 1 99 ? 2.990 2.260 13.639 1.00 86.62 99 GLU A C 1
ATOM 776 O O . GLU A 1 99 ? 3.482 3.373 13.809 1.00 86.62 99 GLU A O 1
ATOM 781 N N . VAL A 1 100 ? 3.033 1.631 12.463 1.00 83.88 100 VAL A N 1
ATOM 782 C CA . VAL A 1 100 ? 3.593 2.269 11.258 1.00 83.88 100 VAL A CA 1
ATOM 783 C C . VAL A 1 100 ? 2.643 3.351 10.737 1.00 83.88 100 VAL A C 1
ATOM 785 O O . VAL A 1 100 ? 3.087 4.420 10.324 1.00 83.88 100 VAL A O 1
ATOM 788 N N . GLY A 1 101 ? 1.332 3.095 10.813 1.00 84.25 101 GLY A N 1
ATOM 789 C CA . GLY A 1 101 ? 0.302 4.012 10.334 1.00 84.25 101 GLY A CA 1
ATOM 790 C C . GLY A 1 101 ? 0.331 4.195 8.815 1.00 84.25 101 GLY A C 1
ATOM 791 O O . GLY A 1 101 ? 0.873 3.368 8.082 1.00 84.25 101 GLY A O 1
ATOM 792 N N . HIS A 1 102 ? -0.278 5.283 8.335 1.00 83.50 102 HIS A N 1
ATOM 793 C CA . HIS A 1 102 ? -0.235 5.626 6.916 1.00 83.50 102 HIS A CA 1
ATOM 794 C C . HIS A 1 102 ? 1.213 5.980 6.520 1.00 83.50 102 HIS A C 1
ATOM 796 O O . HIS A 1 102 ? 1.782 6.911 7.097 1.00 83.50 102 HIS A O 1
ATOM 802 N N . PRO A 1 103 ? 1.829 5.292 5.537 1.00 72.56 103 PRO A N 1
ATOM 803 C CA . PRO A 1 103 ? 3.252 5.470 5.236 1.00 72.56 103 PRO A CA 1
ATOM 804 C C . PRO A 1 103 ? 3.659 6.895 4.841 1.00 72.56 103 PRO A C 1
ATOM 806 O O . PRO A 1 103 ? 4.812 7.271 5.044 1.00 72.56 103 PRO A O 1
ATOM 809 N N . ALA A 1 104 ? 2.740 7.690 4.279 1.00 79.06 104 ALA A N 1
ATOM 810 C CA . ALA A 1 104 ? 3.042 9.073 3.902 1.00 79.06 104 ALA A CA 1
ATOM 811 C C . ALA A 1 104 ? 3.237 9.996 5.115 1.00 79.06 104 ALA A C 1
ATOM 813 O O . ALA A 1 104 ? 3.927 11.001 4.995 1.00 79.06 104 ALA A O 1
ATOM 814 N N . ASP A 1 105 ? 2.695 9.627 6.275 1.00 84.62 105 ASP A N 1
ATOM 815 C CA . ASP A 1 105 ? 2.588 10.517 7.433 1.00 84.62 105 ASP A CA 1
ATOM 816 C C . ASP A 1 105 ? 3.703 10.239 8.451 1.00 84.62 105 ASP A C 1
ATOM 818 O O . ASP A 1 105 ? 3.889 10.987 9.409 1.00 84.62 105 ASP A O 1
ATOM 822 N N . LEU A 1 106 ? 4.450 9.141 8.278 1.00 83.12 106 LEU A N 1
ATOM 823 C CA . LEU A 1 106 ? 5.431 8.674 9.257 1.00 83.12 106 LEU A CA 1
ATOM 824 C C . LEU A 1 106 ? 6.514 9.721 9.540 1.00 83.12 106 LEU A C 1
ATOM 826 O O . LEU A 1 106 ? 6.892 9.910 10.692 1.00 83.12 106 LEU A O 1
ATOM 830 N N . LYS A 1 107 ? 6.991 10.415 8.500 1.00 81.19 107 LYS A N 1
ATOM 831 C CA . LYS A 1 107 ? 8.015 11.461 8.641 1.00 81.19 107 LYS A CA 1
ATOM 832 C C . LYS A 1 107 ? 7.519 12.658 9.446 1.00 81.19 107 LYS A C 1
ATOM 834 O O . LYS A 1 107 ? 8.299 13.236 10.188 1.00 81.19 107 LYS A O 1
ATOM 839 N N . ASP A 1 108 ? 6.238 12.989 9.325 1.00 83.81 108 ASP A N 1
ATOM 840 C CA . ASP A 1 108 ? 5.638 14.136 10.010 1.00 83.81 108 ASP A CA 1
ATOM 841 C C . ASP A 1 108 ? 5.240 13.792 11.454 1.00 83.81 108 ASP A C 1
ATOM 843 O O . ASP A 1 108 ? 5.210 14.656 12.328 1.00 83.81 108 ASP A O 1
ATOM 847 N N . ARG A 1 109 ? 4.943 12.514 11.722 1.00 83.38 109 ARG A N 1
ATOM 848 C CA . ARG A 1 109 ? 4.537 12.006 13.042 1.00 83.38 109 ARG A CA 1
ATOM 849 C C . ARG A 1 109 ? 5.708 11.627 13.949 1.00 83.38 109 ARG A C 1
ATOM 851 O O . ARG A 1 109 ? 5.498 11.457 15.150 1.00 83.38 109 ARG A O 1
ATOM 858 N N . PHE A 1 110 ? 6.903 11.427 13.399 1.00 88.69 110 PHE A N 1
ATOM 859 C CA . PHE A 1 110 ? 8.053 10.922 14.143 1.00 88.69 110 PHE A CA 1
ATOM 860 C C . PHE A 1 110 ? 9.015 12.058 14.539 1.00 88.69 110 PHE A C 1
ATOM 862 O O . PHE A 1 110 ? 9.563 12.712 13.653 1.00 88.69 110 PHE A O 1
ATOM 869 N N . PRO A 1 111 ? 9.268 12.295 15.844 1.00 89.19 111 PRO A N 1
ATOM 870 C CA . PRO A 1 111 ? 10.185 13.338 16.308 1.00 89.19 111 PRO A CA 1
ATOM 871 C C . PRO A 1 111 ? 11.647 12.883 16.165 1.00 89.19 111 PRO A C 1
ATOM 873 O O . PRO A 1 111 ? 12.307 12.494 17.134 1.00 89.19 111 PRO A O 1
ATOM 876 N N . GLY A 1 112 ? 12.135 12.875 14.926 1.00 92.69 112 GLY A N 1
ATOM 877 C CA . GLY A 1 112 ? 13.488 12.452 14.609 1.00 92.69 112 GLY A CA 1
ATOM 878 C C . GLY A 1 112 ? 13.740 12.227 13.124 1.00 92.69 112 GLY A C 1
ATOM 879 O O . GLY A 1 112 ? 13.022 12.708 12.248 1.00 92.69 112 GLY A O 1
ATOM 880 N N . GLN A 1 113 ? 14.773 11.444 12.840 1.00 93.38 113 GLN A N 1
ATOM 881 C CA . GLN A 1 113 ? 15.220 11.134 11.489 1.00 93.38 113 GLN A CA 1
ATOM 882 C C . GLN A 1 113 ? 14.636 9.797 11.031 1.00 93.38 113 GLN A C 1
ATOM 884 O O . GLN A 1 113 ? 14.697 8.804 11.754 1.00 93.38 113 GLN A O 1
ATOM 889 N N . VAL A 1 114 ? 14.098 9.763 9.809 1.00 91.19 114 VAL A N 1
ATOM 890 C CA . VAL A 1 114 ? 13.559 8.553 9.169 1.00 91.19 114 VAL A CA 1
ATOM 891 C C . VAL A 1 114 ? 14.376 8.241 7.920 1.00 91.19 114 VAL A C 1
ATOM 893 O O . VAL A 1 114 ? 14.357 8.998 6.945 1.00 91.19 114 VAL A O 1
ATOM 896 N N . PHE A 1 115 ? 15.059 7.103 7.932 1.00 88.12 115 PHE A N 1
ATOM 897 C CA . PHE A 1 115 ? 15.884 6.609 6.838 1.00 88.12 115 PHE A CA 1
ATOM 898 C C . PHE A 1 115 ? 15.153 5.468 6.112 1.00 88.12 115 PHE A C 1
ATOM 900 O O . PHE A 1 115 ? 14.909 4.415 6.702 1.00 88.12 115 PHE A O 1
ATOM 907 N N . ASP A 1 116 ? 14.807 5.655 4.830 1.00 85.19 116 ASP A N 1
ATOM 908 C CA . ASP A 1 116 ? 14.398 4.538 3.958 1.00 85.19 116 ASP A CA 1
ATOM 909 C C . ASP A 1 116 ? 15.662 3.775 3.560 1.00 85.19 116 ASP A C 1
ATOM 911 O O . ASP A 1 116 ? 16.558 4.325 2.917 1.00 85.19 116 ASP A O 1
ATOM 915 N N . MET A 1 117 ? 15.734 2.510 3.964 1.00 81.62 117 MET A N 1
ATOM 916 C CA . MET A 1 117 ? 16.924 1.686 3.769 1.00 81.62 117 MET A CA 1
ATOM 917 C C . MET A 1 117 ? 17.042 1.135 2.341 1.00 81.62 117 MET A C 1
ATOM 919 O O . MET A 1 117 ? 18.067 0.552 1.983 1.00 81.62 117 MET A O 1
ATOM 923 N N . GLY A 1 118 ? 16.019 1.336 1.507 1.00 77.06 118 GLY A N 1
ATOM 924 C CA . GLY A 1 118 ? 16.034 0.968 0.099 1.00 77.06 118 GLY A CA 1
ATOM 925 C C . GLY A 1 118 ? 16.017 -0.540 -0.164 1.00 77.06 118 GLY A C 1
ATOM 926 O O . GLY A 1 118 ? 15.874 -1.379 0.728 1.00 77.06 118 GLY A O 1
ATOM 927 N N . LEU A 1 119 ? 16.089 -0.892 -1.454 1.00 72.75 119 LEU A N 1
ATOM 928 C CA . LEU A 1 119 ? 16.036 -2.291 -1.885 1.00 72.75 119 LEU A CA 1
ATOM 929 C C . LEU A 1 119 ? 17.266 -3.058 -1.420 1.00 72.75 119 LEU A C 1
ATOM 931 O O . LEU A 1 119 ? 17.114 -4.214 -1.083 1.00 72.75 119 LEU A O 1
ATOM 935 N N . LEU A 1 120 ? 18.448 -2.437 -1.412 1.00 72.75 120 LEU A N 1
ATOM 936 C CA . LEU A 1 120 ? 19.706 -3.009 -0.936 1.00 72.75 120 LEU A CA 1
ATOM 937 C C . LEU A 1 120 ? 20.316 -2.032 0.066 1.00 72.75 120 LEU A C 1
ATOM 939 O O . LEU A 1 120 ? 20.929 -1.039 -0.324 1.00 72.75 120 LEU A O 1
ATOM 943 N N . ALA A 1 121 ? 20.116 -2.307 1.350 1.00 69.25 121 ALA A N 1
ATOM 944 C CA . ALA A 1 121 ? 20.683 -1.510 2.420 1.00 69.25 121 ALA A CA 1
ATOM 945 C C . ALA A 1 121 ? 22.210 -1.620 2.385 1.00 69.25 121 ALA A C 1
ATOM 947 O O . ALA A 1 121 ? 22.769 -2.718 2.447 1.00 69.25 121 ALA A O 1
ATOM 948 N N . VAL A 1 122 ? 22.878 -0.472 2.304 1.00 77.31 122 VAL A N 1
ATOM 949 C CA . VAL A 1 122 ? 24.310 -0.394 2.587 1.00 77.31 122 VAL A CA 1
ATOM 950 C C . VAL A 1 122 ? 24.539 -0.686 4.075 1.00 77.31 122 VAL A C 1
ATOM 952 O O . VAL A 1 122 ? 23.660 -0.372 4.887 1.00 77.31 122 VAL A O 1
ATOM 955 N N . PRO A 1 123 ? 25.687 -1.273 4.461 1.00 84.69 123 PRO A N 1
ATOM 956 C CA . PRO A 1 123 ? 26.051 -1.410 5.866 1.00 84.69 123 PRO A CA 1
ATOM 957 C C . PRO A 1 123 ? 25.903 -0.065 6.577 1.00 84.69 123 PRO A C 1
ATOM 959 O O . PRO A 1 123 ? 26.540 0.914 6.195 1.00 84.69 123 PRO A O 1
ATOM 962 N N . THR A 1 124 ? 25.011 -0.017 7.562 1.00 86.75 124 THR A N 1
ATOM 963 C CA . THR A 1 124 ? 24.624 1.222 8.242 1.00 86.75 124 THR A CA 1
ATOM 964 C C . THR A 1 124 ? 24.840 1.055 9.736 1.00 86.75 124 THR A C 1
ATOM 966 O O . THR A 1 124 ? 24.509 0.013 10.303 1.00 86.75 124 THR A O 1
ATOM 969 N N . GLU A 1 125 ? 25.413 2.072 10.371 1.00 91.62 125 GLU A N 1
ATOM 970 C CA . GLU A 1 125 ? 25.579 2.097 11.821 1.00 91.62 125 GLU A CA 1
ATOM 971 C C . GLU A 1 125 ? 24.237 2.350 12.507 1.00 91.62 125 GLU A C 1
ATOM 973 O O . GLU A 1 125 ? 23.500 3.275 12.154 1.00 91.62 125 GLU A O 1
ATOM 978 N N . ILE A 1 126 ? 23.939 1.512 13.493 1.00 92.19 126 ILE A N 1
ATOM 979 C CA . ILE A 1 126 ? 22.722 1.567 14.294 1.00 92.19 126 ILE A CA 1
ATOM 980 C C . ILE A 1 126 ? 23.150 1.631 15.757 1.00 92.19 126 ILE A C 1
ATOM 982 O O . ILE A 1 126 ? 24.043 0.887 16.170 1.00 92.19 126 ILE A O 1
ATOM 986 N N . TYR A 1 127 ? 22.524 2.503 16.536 1.00 94.75 127 TYR A N 1
ATOM 987 C CA . TYR A 1 127 ? 22.876 2.727 17.937 1.00 94.75 127 TYR A CA 1
ATOM 988 C C . TYR A 1 127 ? 21.741 2.328 18.875 1.00 94.75 127 TYR A C 1
ATOM 990 O O . TYR A 1 127 ? 20.608 2.099 18.450 1.00 94.75 127 TYR A O 1
ATOM 998 N N . GLU A 1 128 ? 22.047 2.251 20.168 1.00 95.50 128 GLU A N 1
ATOM 999 C CA . GLU A 1 128 ? 21.033 2.038 21.199 1.00 95.50 128 GLU A CA 1
ATOM 1000 C C . GLU A 1 128 ? 19.908 3.082 21.104 1.00 95.50 128 GLU A C 1
ATOM 1002 O O . GLU A 1 128 ? 20.167 4.279 20.982 1.00 95.50 128 GLU A O 1
ATOM 1007 N N . GLY A 1 129 ? 18.655 2.629 21.160 1.00 95.25 129 GLY A N 1
ATOM 1008 C CA . GLY A 1 129 ? 17.473 3.484 21.037 1.00 95.25 129 GLY A CA 1
ATOM 1009 C C . GLY A 1 129 ? 16.995 3.741 19.604 1.00 95.25 129 GLY A C 1
ATOM 1010 O O . GLY A 1 129 ? 15.871 4.218 19.430 1.00 95.25 129 GLY A O 1
ATOM 1011 N N . ASP A 1 130 ? 17.779 3.388 18.580 1.00 95.06 130 ASP A N 1
ATOM 1012 C CA . ASP A 1 130 ? 17.300 3.408 17.195 1.00 95.06 130 ASP A CA 1
ATOM 1013 C C . ASP A 1 130 ? 16.184 2.363 17.002 1.00 95.06 130 ASP A C 1
ATOM 1015 O O . ASP A 1 130 ? 16.249 1.247 17.529 1.00 95.06 130 ASP A O 1
ATOM 1019 N N . LEU A 1 131 ? 15.166 2.709 16.212 1.00 93.38 131 LEU A N 1
ATOM 1020 C CA . LEU A 1 131 ? 14.095 1.799 15.814 1.00 93.38 131 LEU A CA 1
ATOM 1021 C C . LEU A 1 131 ? 14.346 1.237 14.417 1.00 93.38 131 LEU A C 1
ATOM 1023 O O . LEU A 1 131 ? 14.568 1.975 13.459 1.00 93.38 131 LEU A O 1
ATOM 1027 N N . LEU A 1 132 ? 14.199 -0.075 14.283 1.00 90.25 132 LEU A N 1
ATOM 1028 C CA . LEU A 1 132 ? 14.093 -0.762 13.006 1.00 90.25 132 LEU A CA 1
ATOM 1029 C C . LEU A 1 132 ? 12.635 -1.145 12.772 1.00 90.25 132 LEU A C 1
ATOM 1031 O O . LEU A 1 132 ? 12.032 -1.878 13.558 1.00 90.25 132 LEU A O 1
ATOM 1035 N N . VAL A 1 133 ? 12.079 -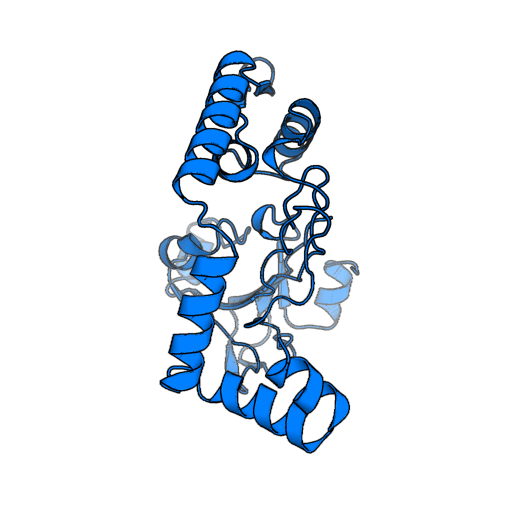0.652 11.670 1.00 89.38 133 VAL A N 1
ATOM 1036 C CA . VAL A 1 133 ? 10.721 -0.961 11.225 1.00 89.38 133 VAL A CA 1
ATOM 1037 C C . VAL A 1 133 ? 10.811 -1.782 9.952 1.00 89.38 133 VAL A C 1
ATOM 1039 O O . VAL A 1 133 ? 11.299 -1.287 8.939 1.00 89.38 133 VAL A O 1
ATOM 1042 N N . SER A 1 134 ? 10.313 -3.016 9.986 1.00 86.38 134 SER A N 1
ATOM 1043 C CA . SER A 1 134 ? 10.203 -3.880 8.810 1.00 86.38 134 SER A CA 1
ATOM 1044 C C . SER A 1 134 ? 8.750 -4.263 8.566 1.00 86.38 134 SER A C 1
ATOM 1046 O O . SER A 1 134 ? 8.125 -4.965 9.361 1.00 86.38 134 SER A O 1
ATOM 1048 N N . VAL A 1 135 ? 8.204 -3.798 7.447 1.00 85.69 135 VAL A N 1
ATOM 1049 C CA . VAL A 1 135 ? 6.861 -4.138 6.976 1.00 85.69 135 VAL A CA 1
ATOM 1050 C C . VAL A 1 135 ? 6.998 -5.245 5.944 1.00 85.69 135 VAL A C 1
ATOM 1052 O O . VAL A 1 135 ? 7.573 -5.031 4.877 1.00 85.69 135 VAL A O 1
ATOM 1055 N N . SER A 1 136 ? 6.460 -6.425 6.251 1.00 78.88 136 SER A N 1
ATOM 1056 C CA . SER A 1 136 ? 6.398 -7.536 5.296 1.00 78.88 136 SER A CA 1
ATOM 1057 C C . SER A 1 136 ? 5.420 -7.235 4.156 1.00 78.88 136 SER A C 1
ATOM 1059 O O . SER A 1 136 ? 4.416 -6.557 4.360 1.00 78.88 136 SER A O 1
ATOM 1061 N N . ALA A 1 137 ? 5.686 -7.766 2.959 1.00 79.19 137 ALA A N 1
ATOM 1062 C CA . ALA A 1 137 ? 4.728 -7.697 1.857 1.00 79.19 137 ALA A CA 1
ATOM 1063 C C . ALA A 1 137 ? 3.468 -8.509 2.192 1.00 79.19 137 ALA A C 1
ATOM 1065 O O . ALA A 1 137 ? 3.565 -9.572 2.812 1.00 79.19 137 ALA A O 1
ATOM 1066 N N . ALA A 1 138 ? 2.312 -8.072 1.696 1.00 88.06 138 ALA A N 1
ATOM 1067 C CA . ALA A 1 138 ? 1.118 -8.909 1.639 1.00 88.06 138 ALA A CA 1
ATOM 1068 C C . ALA A 1 138 ? 0.863 -9.424 0.217 1.00 88.06 138 ALA A C 1
ATOM 1070 O O . ALA A 1 138 ? 1.444 -8.940 -0.758 1.00 88.06 138 ALA A O 1
ATOM 1071 N N . ALA A 1 139 ? -0.013 -10.421 0.101 1.00 92.38 139 ALA A N 1
ATOM 1072 C CA . ALA A 1 139 ? -0.484 -10.913 -1.189 1.00 92.38 139 ALA A CA 1
ATOM 1073 C C . ALA A 1 139 ? -1.378 -9.876 -1.899 1.00 92.38 139 ALA A C 1
ATOM 1075 O O . ALA A 1 139 ? -1.861 -8.930 -1.281 1.00 92.38 139 ALA A O 1
ATOM 1076 N N . GLY A 1 140 ? -1.620 -10.064 -3.198 1.00 95.75 140 GLY A N 1
ATOM 1077 C CA . GLY A 1 140 ? -2.606 -9.273 -3.933 1.00 95.75 140 GLY A CA 1
ATOM 1078 C C . GLY A 1 140 ? -4.047 -9.638 -3.562 1.00 95.75 140 GLY A C 1
ATOM 1079 O O . GLY A 1 140 ? -4.325 -10.752 -3.113 1.00 95.75 140 GLY A O 1
ATOM 1080 N N . GLY A 1 141 ? -4.968 -8.694 -3.758 1.00 97.44 141 GLY A N 1
ATOM 1081 C CA . GLY A 1 141 ? -6.406 -8.916 -3.598 1.00 97.44 141 GLY A CA 1
ATOM 1082 C C . GLY A 1 141 ? -7.046 -9.592 -4.814 1.00 97.44 141 GLY A C 1
ATOM 1083 O O . GLY A 1 141 ? -6.434 -9.726 -5.877 1.00 97.44 141 GLY A O 1
ATOM 1084 N N . LEU A 1 142 ? -8.312 -9.986 -4.673 1.00 98.31 142 LEU A N 1
ATOM 1085 C CA . LEU A 1 142 ? -9.113 -10.627 -5.718 1.00 98.31 142 LEU A CA 1
ATOM 1086 C C . LEU A 1 142 ? -10.399 -9.834 -5.989 1.00 98.31 142 LEU A C 1
ATOM 1088 O O . LEU A 1 142 ? -11.170 -9.570 -5.065 1.00 98.31 142 LEU A O 1
ATOM 1092 N N . GLY A 1 143 ? -10.676 -9.527 -7.258 1.00 98.56 143 GLY A N 1
ATOM 1093 C CA . GLY A 1 143 ? -11.898 -8.827 -7.677 1.00 98.56 143 GLY A CA 1
ATOM 1094 C C . GLY A 1 143 ? -11.847 -7.310 -7.469 1.00 98.56 143 GLY A C 1
ATOM 1095 O O . GLY A 1 143 ? -11.007 -6.810 -6.726 1.00 98.56 143 GLY A O 1
ATOM 1096 N N . ASP A 1 144 ? -12.771 -6.569 -8.082 1.00 98.50 144 ASP A N 1
ATOM 1097 C CA . ASP A 1 144 ? -12.855 -5.107 -7.940 1.00 98.50 144 ASP A CA 1
ATOM 1098 C C . ASP A 1 144 ? -13.206 -4.693 -6.492 1.00 98.50 144 ASP A C 1
ATOM 1100 O O . ASP A 1 144 ? -14.238 -5.125 -5.969 1.00 98.50 144 ASP A O 1
ATOM 1104 N N . PRO A 1 145 ? -12.404 -3.836 -5.826 1.00 98.44 145 PRO A N 1
ATOM 1105 C CA . PRO A 1 145 ? -12.676 -3.381 -4.462 1.00 98.44 145 PRO A CA 1
ATOM 1106 C C . PRO A 1 145 ? -14.078 -2.803 -4.245 1.00 98.44 145 PRO A C 1
ATOM 1108 O O . PRO A 1 145 ? -14.683 -3.049 -3.204 1.00 98.44 145 PRO A O 1
ATOM 1111 N N . ILE A 1 146 ? -14.650 -2.086 -5.219 1.00 98.19 146 ILE A N 1
ATOM 1112 C CA . ILE A 1 146 ? -15.978 -1.467 -5.034 1.00 98.19 146 ILE A CA 1
ATOM 1113 C C . ILE A 1 146 ? -17.134 -2.483 -5.072 1.00 98.19 146 ILE A C 1
ATOM 1115 O O . ILE A 1 146 ? -18.294 -2.094 -4.928 1.00 98.19 146 ILE A O 1
ATOM 1119 N N . GLU A 1 147 ? -16.836 -3.767 -5.292 1.00 98.19 147 GLU A N 1
ATOM 1120 C CA . GLU A 1 147 ? -17.773 -4.889 -5.181 1.00 98.19 147 GLU A CA 1
ATOM 1121 C C . GLU A 1 147 ? -17.658 -5.645 -3.851 1.00 98.19 147 GLU A C 1
ATOM 1123 O O . GLU A 1 147 ? -18.416 -6.591 -3.625 1.00 98.19 147 GLU A O 1
ATOM 1128 N N . ARG A 1 148 ? -16.727 -5.265 -2.964 1.00 98.31 148 ARG A N 1
ATOM 1129 C CA . ARG A 1 148 ? -16.626 -5.853 -1.621 1.00 98.31 148 ARG A CA 1
ATOM 1130 C C . ARG A 1 148 ? -17.941 -5.659 -0.863 1.00 98.31 148 ARG A C 1
ATOM 1132 O O . ARG A 1 148 ? -18.550 -4.594 -0.936 1.00 98.31 148 ARG A O 1
ATOM 1139 N N . ASP A 1 149 ? -18.384 -6.677 -0.141 1.00 98.06 149 ASP A N 1
ATOM 1140 C CA . ASP A 1 149 ? -19.579 -6.578 0.699 1.00 98.06 149 ASP A CA 1
ATOM 1141 C C . ASP A 1 149 ? -19.357 -5.528 1.811 1.00 98.06 149 ASP A C 1
ATOM 1143 O O . ASP A 1 149 ? -18.359 -5.641 2.530 1.00 98.06 149 ASP A O 1
ATOM 1147 N N . PRO A 1 150 ? -20.225 -4.504 1.955 1.00 97.12 150 PRO A N 1
ATOM 1148 C CA . PRO A 1 150 ? -20.128 -3.542 3.048 1.00 97.12 150 PRO A CA 1
ATOM 1149 C C . PRO A 1 150 ? -20.107 -4.181 4.441 1.00 97.12 150 PRO A C 1
ATOM 1151 O O . PRO A 1 150 ? -19.390 -3.679 5.300 1.00 97.12 150 PRO A O 1
ATOM 1154 N N . ALA A 1 151 ? -20.795 -5.309 4.657 1.00 95.75 151 ALA A N 1
ATOM 1155 C CA . ALA A 1 151 ? -20.773 -6.004 5.947 1.00 95.75 151 ALA A CA 1
ATOM 1156 C C . ALA A 1 151 ? -19.361 -6.498 6.310 1.00 95.75 151 ALA A C 1
ATOM 1158 O O . ALA A 1 151 ? -18.900 -6.298 7.428 1.00 95.75 151 ALA A O 1
ATOM 1159 N N . LEU A 1 152 ? -18.619 -7.032 5.332 1.00 96.94 152 LEU A N 1
ATOM 1160 C CA . LEU A 1 152 ? -17.228 -7.454 5.537 1.00 96.94 152 LEU A CA 1
ATOM 1161 C C . LEU A 1 152 ? -16.280 -6.274 5.789 1.00 96.94 152 LEU A C 1
ATOM 1163 O O . LEU A 1 152 ? -15.191 -6.466 6.324 1.00 96.94 152 LEU A O 1
ATOM 1167 N N . ILE A 1 153 ? -16.648 -5.068 5.351 1.00 96.88 153 ILE A N 1
ATOM 1168 C CA . ILE A 1 153 ? -15.882 -3.850 5.637 1.00 96.88 153 ILE A CA 1
ATOM 1169 C C . ILE A 1 153 ? -16.147 -3.408 7.072 1.00 96.88 153 ILE A C 1
ATOM 1171 O O . ILE A 1 153 ? -15.194 -3.069 7.761 1.00 96.88 153 ILE A O 1
ATOM 1175 N N . THR A 1 154 ? -17.393 -3.468 7.544 1.00 95.50 154 THR A N 1
ATOM 1176 C CA . THR A 1 154 ? -17.720 -3.241 8.958 1.00 95.50 154 THR A CA 1
ATOM 1177 C C . THR A 1 154 ? -16.960 -4.206 9.863 1.00 95.50 154 THR A C 1
ATOM 1179 O O . THR A 1 154 ? -16.281 -3.754 10.780 1.00 95.50 154 THR A O 1
ATOM 1182 N N . ASP A 1 155 ? -16.960 -5.503 9.537 1.00 95.31 155 ASP A N 1
ATOM 1183 C CA . ASP A 1 155 ? -16.193 -6.508 10.281 1.00 95.31 155 ASP A CA 1
ATOM 1184 C C . ASP A 1 155 ? -14.692 -6.171 10.303 1.00 95.31 155 ASP A C 1
ATOM 1186 O O . ASP A 1 155 ? -14.032 -6.280 11.338 1.00 95.31 155 ASP A O 1
ATOM 1190 N N . ASP A 1 156 ? -14.130 -5.731 9.171 1.00 96.00 156 ASP A N 1
ATOM 1191 C CA . ASP A 1 156 ? -12.734 -5.291 9.113 1.00 96.00 156 ASP A CA 1
ATOM 1192 C C . ASP A 1 156 ? -12.482 -4.055 9.992 1.00 96.00 156 ASP A C 1
ATOM 1194 O O . ASP A 1 156 ? -11.440 -3.979 10.642 1.00 96.00 156 ASP A O 1
ATOM 1198 N N . MET A 1 157 ? -13.410 -3.096 10.027 1.00 95.00 157 MET A N 1
ATOM 1199 C CA . MET A 1 157 ? -13.306 -1.877 10.836 1.00 95.00 157 MET A CA 1
ATOM 1200 C C . MET A 1 157 ? -13.382 -2.186 12.338 1.00 95.00 157 MET A C 1
ATOM 1202 O O . MET A 1 157 ? -12.533 -1.716 13.097 1.00 95.00 157 MET A O 1
ATOM 1206 N N . ASP A 1 158 ? -14.336 -3.020 12.764 1.00 92.81 158 ASP A N 1
ATOM 1207 C CA . ASP A 1 158 ? -14.500 -3.440 14.165 1.00 92.81 158 ASP A CA 1
ATOM 1208 C C . ASP A 1 158 ? -13.263 -4.199 14.684 1.00 92.81 158 ASP A C 1
ATOM 1210 O O . ASP A 1 158 ? -12.921 -4.120 15.864 1.00 92.81 158 ASP A O 1
ATOM 1214 N N . ASN A 1 159 ? -12.544 -4.896 13.796 1.00 92.88 159 ASN A N 1
ATOM 1215 C CA . ASN A 1 159 ? -11.319 -5.631 14.126 1.00 92.88 159 ASN A CA 1
ATOM 1216 C C . ASN A 1 159 ? -10.023 -4.831 13.877 1.00 92.88 159 ASN A C 1
ATOM 1218 O O . ASN A 1 159 ? -8.927 -5.380 14.018 1.00 92.88 159 ASN A O 1
ATOM 1222 N N . GLY A 1 160 ? -10.111 -3.553 13.490 1.00 92.00 160 GLY A N 1
ATOM 1223 C CA . GLY A 1 160 ? -8.941 -2.710 13.210 1.00 92.00 160 GLY A CA 1
ATOM 1224 C C . GLY A 1 160 ? -8.093 -3.182 12.021 1.00 92.00 160 GLY A C 1
ATOM 1225 O O . GLY A 1 160 ? -6.888 -2.938 11.980 1.00 92.00 160 GLY A O 1
ATOM 1226 N N . LEU A 1 161 ? -8.702 -3.890 11.067 1.00 94.88 161 LEU A N 1
ATOM 1227 C CA . LEU A 1 161 ? -8.063 -4.442 9.865 1.00 94.88 161 LEU A CA 1
ATOM 1228 C C . LEU A 1 161 ? -8.165 -3.504 8.658 1.00 94.88 161 LEU A C 1
ATOM 1230 O O . LEU A 1 161 ? -7.502 -3.724 7.646 1.00 94.88 161 LEU A O 1
ATOM 1234 N N . THR A 1 162 ? -8.996 -2.467 8.742 1.00 95.38 162 THR A N 1
ATOM 1235 C CA . THR A 1 162 ? -9.101 -1.422 7.724 1.00 95.38 162 THR A CA 1
ATOM 1236 C C . THR A 1 162 ? -9.319 -0.062 8.387 1.00 95.38 162 THR A C 1
ATOM 1238 O O . THR A 1 162 ? -9.577 0.016 9.587 1.00 95.38 162 THR A O 1
ATOM 1241 N N . THR A 1 163 ? -9.151 1.021 7.629 1.00 94.38 163 THR A N 1
ATOM 1242 C CA . THR A 1 163 ? -9.335 2.396 8.124 1.00 94.38 163 THR A CA 1
ATOM 1243 C C . THR A 1 163 ? -10.501 3.082 7.417 1.00 94.38 163 THR A C 1
ATOM 1245 O O . THR A 1 163 ? -10.866 2.703 6.303 1.00 94.38 163 THR A O 1
ATOM 1248 N N . GLU A 1 164 ? -11.050 4.151 8.002 1.00 94.81 164 GLU A N 1
ATOM 1249 C CA . GLU A 1 164 ? -12.119 4.943 7.365 1.00 94.81 164 GLU A CA 1
ATOM 1250 C C . GLU A 1 164 ? -11.702 5.493 5.994 1.00 94.81 164 GLU A C 1
ATOM 1252 O O . GLU A 1 164 ? -12.494 5.538 5.046 1.00 94.81 164 GLU A O 1
ATOM 1257 N N . TRP A 1 165 ? -10.429 5.880 5.862 1.00 93.94 165 TRP A N 1
ATOM 1258 C CA . TRP A 1 165 ? -9.869 6.310 4.586 1.00 93.94 165 TRP A CA 1
ATOM 1259 C C . TRP A 1 165 ? -9.908 5.180 3.553 1.00 93.94 165 TRP A C 1
ATOM 1261 O O . TRP A 1 165 ? -10.303 5.417 2.413 1.00 93.94 165 TRP A O 1
ATOM 1271 N N . GLN A 1 166 ? -9.563 3.947 3.939 1.00 95.88 166 GLN A N 1
ATOM 1272 C CA . GLN A 1 166 ? -9.630 2.792 3.040 1.00 95.88 166 GLN A CA 1
ATOM 1273 C C . GLN A 1 166 ? -11.078 2.449 2.671 1.00 95.88 166 GLN A C 1
ATOM 1275 O O . GLN A 1 166 ? -11.376 2.257 1.489 1.00 95.88 166 GLN A O 1
ATOM 1280 N N . ALA A 1 167 ? -11.985 2.429 3.653 1.00 97.50 167 ALA A N 1
ATOM 1281 C CA . ALA A 1 167 ? -13.413 2.199 3.440 1.00 97.50 167 ALA A CA 1
ATOM 1282 C C . ALA A 1 167 ? -13.981 3.167 2.390 1.00 97.50 167 ALA A C 1
ATOM 1284 O O . ALA A 1 167 ? -14.533 2.740 1.373 1.00 97.50 167 ALA A O 1
ATOM 1285 N N . SER A 1 168 ? -13.747 4.466 2.575 1.00 97.06 168 SER A N 1
ATOM 1286 C CA . SER A 1 168 ? -14.276 5.514 1.698 1.00 97.06 168 SER A CA 1
ATOM 1287 C C . SER A 1 168 ? -13.542 5.629 0.357 1.00 97.06 168 SER A C 1
ATOM 1289 O O . SER A 1 168 ? -14.181 5.700 -0.693 1.00 97.06 168 SER A O 1
ATOM 1291 N N . SER A 1 169 ? -12.209 5.623 0.355 1.00 95.94 169 SER A N 1
ATOM 1292 C CA . SER A 1 169 ? -11.409 5.946 -0.837 1.00 95.94 169 SER A CA 1
ATOM 1293 C C . SER A 1 169 ? -11.169 4.746 -1.748 1.00 95.94 169 SER A C 1
ATOM 1295 O O . SER A 1 169 ? -11.065 4.913 -2.967 1.00 95.94 169 SER A O 1
ATOM 1297 N N . ILE A 1 170 ? -11.080 3.540 -1.179 1.00 97.00 170 ILE A N 1
ATOM 1298 C CA . ILE A 1 170 ? -10.754 2.321 -1.927 1.00 97.00 170 ILE A CA 1
ATOM 1299 C C . ILE A 1 170 ? -12.008 1.501 -2.217 1.00 97.00 170 ILE A C 1
ATOM 1301 O O . ILE A 1 170 ? -12.270 1.162 -3.372 1.00 97.00 170 ILE A O 1
ATOM 1305 N N . TYR A 1 171 ? -12.798 1.208 -1.183 1.00 98.31 171 TYR A N 1
ATOM 1306 C CA . TYR A 1 171 ? -14.001 0.379 -1.307 1.00 98.31 171 TYR A CA 1
ATOM 1307 C C . TYR A 1 171 ? -15.269 1.182 -1.640 1.00 98.31 171 TYR A C 1
ATOM 1309 O O . TYR A 1 171 ? -16.303 0.597 -1.986 1.00 98.31 171 TYR A O 1
ATOM 1317 N N . CYS A 1 172 ? -15.184 2.516 -1.575 1.00 98.38 172 CYS A N 1
ATOM 1318 C CA . CYS A 1 172 ? -16.300 3.438 -1.791 1.00 98.38 172 CYS A CA 1
ATOM 1319 C C . CYS A 1 172 ? -17.494 3.142 -0.875 1.00 98.38 172 CYS A C 1
ATOM 1321 O O . CYS A 1 172 ? -18.638 3.181 -1.318 1.00 98.38 172 CYS A O 1
ATOM 1323 N N . VAL A 1 173 ? -17.212 2.819 0.388 1.00 98.19 173 VAL A N 1
ATOM 1324 C CA . VAL A 1 173 ? -18.202 2.578 1.440 1.00 98.19 173 VAL A CA 1
ATOM 1325 C C . VAL A 1 173 ? -18.128 3.704 2.455 1.00 98.19 173 VAL A C 1
ATOM 1327 O O . VAL A 1 173 ? -17.052 4.044 2.948 1.00 98.19 173 VAL A O 1
ATOM 1330 N N . LYS A 1 174 ? -19.281 4.304 2.746 1.00 97.62 174 LYS A N 1
ATOM 1331 C CA . LYS A 1 174 ? -19.398 5.338 3.767 1.00 97.62 174 LYS A CA 1
ATOM 1332 C C . LYS A 1 174 ? -19.675 4.667 5.105 1.00 97.62 174 LYS A C 1
ATOM 1334 O O . LYS A 1 174 ? -20.684 3.983 5.255 1.00 97.62 174 LYS A O 1
ATOM 1339 N N . THR A 1 175 ? -18.779 4.884 6.057 1.00 95.69 175 THR A N 1
ATOM 1340 C CA . THR A 1 175 ? -18.893 4.368 7.420 1.00 95.69 175 THR A CA 1
ATOM 1341 C C . THR A 1 175 ? -19.021 5.506 8.428 1.00 95.69 175 THR A C 1
ATOM 1343 O O . THR A 1 175 ? -18.596 6.635 8.165 1.00 95.69 175 THR A O 1
ATOM 1346 N N . SER A 1 176 ? -19.600 5.195 9.582 1.00 94.00 176 SER A N 1
ATOM 1347 C CA . SER A 1 176 ? -19.645 6.045 10.773 1.00 94.00 176 SER A CA 1
ATOM 1348 C C . SER A 1 176 ? -19.518 5.176 12.017 1.00 94.00 176 SER A C 1
ATOM 1350 O O . SER A 1 176 ? -20.086 4.084 12.046 1.00 94.00 176 SER A O 1
ATOM 1352 N N . TYR A 1 177 ? -18.819 5.653 13.040 1.00 93.62 177 TYR A N 1
ATOM 1353 C CA . TYR A 1 177 ? -18.731 4.950 14.314 1.00 93.62 177 TYR A CA 1
ATOM 1354 C C . TYR A 1 177 ? -19.884 5.361 15.235 1.00 93.62 177 TYR A C 1
ATOM 1356 O O . TYR A 1 177 ? -20.141 6.551 15.420 1.00 93.62 177 TYR A O 1
ATOM 1364 N N . ASP A 1 178 ? -20.593 4.379 15.786 1.00 91.81 178 ASP A N 1
ATOM 1365 C CA . ASP A 1 178 ? -21.602 4.593 16.819 1.00 91.81 178 ASP A CA 1
ATOM 1366 C C . ASP A 1 178 ? -20.947 4.449 18.198 1.00 91.81 178 ASP A C 1
ATOM 1368 O O . ASP A 1 178 ? -20.605 3.344 18.621 1.00 91.81 178 ASP A O 1
ATOM 1372 N N . GLU A 1 179 ? -20.770 5.573 18.895 1.00 92.31 179 GLU A N 1
ATOM 1373 C CA . GLU A 1 179 ? -20.145 5.624 20.223 1.00 92.31 179 GLU A CA 1
ATOM 1374 C C . GLU A 1 179 ? -20.950 4.879 21.302 1.00 92.31 179 GLU A C 1
ATOM 1376 O O . GLU A 1 179 ? -20.367 4.322 22.235 1.00 92.31 179 GLU A O 1
ATOM 1381 N N . GLU A 1 180 ? -22.283 4.836 21.190 1.00 91.38 180 GLU A N 1
ATOM 1382 C CA . GLU A 1 180 ? -23.143 4.168 22.174 1.00 91.38 180 GLU A CA 1
ATOM 1383 C C . GLU A 1 180 ? -23.104 2.650 21.990 1.00 91.38 180 GLU A C 1
ATOM 1385 O O . GLU A 1 180 ? -22.929 1.901 22.956 1.00 91.38 180 GLU A O 1
ATOM 1390 N N . ALA A 1 181 ? -23.227 2.193 20.742 1.00 88.81 181 ALA A N 1
ATOM 1391 C CA . ALA A 1 181 ? -23.186 0.774 20.398 1.00 88.81 181 ALA A CA 1
ATOM 1392 C C . ALA A 1 181 ? -21.757 0.205 20.343 1.00 88.81 181 ALA A C 1
ATOM 1394 O O . ALA A 1 181 ? -21.591 -1.015 20.381 1.00 88.81 181 ALA A O 1
ATOM 1395 N N . LYS A 1 182 ? -20.738 1.072 20.271 1.00 89.88 182 LYS A N 1
ATOM 1396 C CA . LYS A 1 182 ? -19.321 0.733 20.049 1.00 89.88 182 LYS A CA 1
ATOM 1397 C C . LYS A 1 182 ? -19.104 -0.124 18.804 1.00 89.88 182 LYS A C 1
ATOM 1399 O O . LYS A 1 182 ? -18.396 -1.129 18.847 1.00 89.88 182 LYS A O 1
ATOM 1404 N N . GLN A 1 183 ? -19.769 0.251 17.717 1.00 90.38 183 GLN A N 1
ATOM 1405 C CA . GLN A 1 183 ? -19.788 -0.507 16.468 1.00 90.38 183 GLN A CA 1
ATOM 1406 C C . GLN A 1 183 ? -19.721 0.427 15.270 1.00 90.38 183 GLN A C 1
ATOM 1408 O O . GLN A 1 183 ? -20.289 1.525 15.278 1.00 90.38 183 GLN A O 1
ATOM 1413 N N . TRP A 1 184 ? -19.071 -0.033 14.207 1.00 93.69 184 TRP A N 1
ATOM 1414 C CA . TRP A 1 184 ? -19.133 0.648 12.923 1.00 93.69 184 TRP A CA 1
ATOM 1415 C C . TRP A 1 184 ? -20.480 0.412 12.233 1.00 93.69 184 TRP A C 1
ATOM 1417 O O . TRP A 1 184 ? -21.051 -0.676 12.250 1.00 93.69 184 TRP A O 1
ATOM 1427 N N . LYS A 1 185 ? -21.000 1.459 11.594 1.00 94.25 185 LYS A N 1
ATOM 1428 C CA . LYS A 1 185 ? -22.217 1.423 10.778 1.00 94.25 185 LYS A CA 1
ATOM 1429 C C . LYS A 1 185 ? -21.908 1.858 9.357 1.00 94.25 185 LYS A C 1
ATOM 1431 O O . LYS A 1 185 ? -21.067 2.730 9.137 1.00 94.25 185 LYS A O 1
ATOM 1436 N N . VAL A 1 186 ? -22.615 1.259 8.405 1.00 95.88 186 VAL A N 1
ATOM 1437 C CA . VAL A 1 186 ? -22.568 1.626 6.987 1.00 95.88 186 VAL A CA 1
ATOM 1438 C C . VAL A 1 186 ? -23.770 2.499 6.659 1.00 95.88 186 VAL A C 1
ATOM 1440 O O . VAL A 1 186 ? -24.896 2.187 7.038 1.00 95.88 186 VAL A O 1
ATOM 1443 N N . ASP A 1 187 ? -23.523 3.577 5.924 1.00 96.25 187 ASP A N 1
ATOM 1444 C CA . ASP A 1 187 ? -24.569 4.346 5.258 1.00 96.25 187 ASP A CA 1
ATOM 1445 C C . ASP A 1 187 ? -24.786 3.752 3.860 1.00 96.25 187 ASP A C 1
ATOM 1447 O O . ASP A 1 187 ? -23.964 3.934 2.953 1.00 96.25 187 ASP A O 1
ATOM 1451 N N . ASP A 1 188 ? -25.861 2.978 3.702 1.00 96.31 188 ASP A N 1
ATOM 1452 C CA . ASP A 1 188 ? -26.163 2.255 2.465 1.00 96.31 188 ASP A CA 1
ATOM 1453 C C . ASP A 1 188 ? -26.418 3.188 1.280 1.00 96.31 188 ASP A C 1
ATOM 1455 O O . ASP A 1 188 ? -25.999 2.892 0.155 1.00 96.31 188 ASP A O 1
ATOM 1459 N N . ASP A 1 189 ? -27.096 4.312 1.503 1.00 97.38 189 ASP A N 1
ATOM 1460 C CA . ASP A 1 189 ? -27.456 5.232 0.427 1.00 97.38 189 ASP A CA 1
ATOM 1461 C C . ASP A 1 189 ? -26.241 6.054 -0.002 1.00 97.38 189 ASP A C 1
ATOM 1463 O O . ASP A 1 189 ? -25.909 6.066 -1.193 1.00 97.38 189 ASP A O 1
ATOM 1467 N N . ALA A 1 190 ? -25.473 6.594 0.949 1.00 97.31 190 ALA A N 1
ATOM 1468 C CA . ALA A 1 190 ? -24.207 7.251 0.634 1.00 97.31 190 ALA A CA 1
ATOM 1469 C C . ALA A 1 190 ? -23.207 6.279 -0.016 1.00 97.31 190 ALA A C 1
ATOM 1471 O O . ALA A 1 190 ? -22.475 6.649 -0.935 1.00 97.31 190 ALA A O 1
ATOM 1472 N N . THR A 1 191 ? -23.189 5.007 0.395 1.00 97.81 191 THR A N 1
ATOM 1473 C CA . THR A 1 191 ? -22.347 3.974 -0.229 1.00 97.81 191 THR A CA 1
ATOM 1474 C C . THR A 1 191 ? -22.745 3.715 -1.683 1.00 97.81 191 THR A C 1
ATOM 1476 O O . THR A 1 191 ? -21.871 3.628 -2.552 1.00 97.81 191 THR A O 1
ATOM 1479 N N . LYS A 1 192 ? -24.046 3.625 -1.999 1.00 97.94 192 LYS A N 1
ATOM 1480 C CA . LYS A 1 192 ? -24.517 3.504 -3.393 1.00 97.94 192 LYS A CA 1
ATOM 1481 C C . LYS A 1 192 ? -24.083 4.709 -4.222 1.00 97.94 192 LYS A C 1
ATOM 1483 O O . LYS A 1 192 ? -23.584 4.522 -5.334 1.00 97.94 192 LYS A O 1
ATOM 1488 N N . GLU A 1 193 ? -24.227 5.918 -3.686 1.00 98.06 193 GLU A N 1
ATOM 1489 C CA . GLU A 1 193 ? -23.817 7.153 -4.357 1.00 98.06 193 GLU A CA 1
ATOM 1490 C C . GLU A 1 193 ? -22.308 7.186 -4.626 1.00 98.06 193 GLU A C 1
ATOM 1492 O O . GLU A 1 193 ? -21.899 7.389 -5.772 1.00 98.06 193 GLU A O 1
ATOM 1497 N N . LEU A 1 194 ? -21.474 6.889 -3.621 1.00 97.94 194 LEU A N 1
ATOM 1498 C CA . LEU A 1 194 ? -20.015 6.813 -3.762 1.00 97.94 194 LEU A CA 1
ATOM 1499 C C . LEU A 1 194 ? -19.606 5.795 -4.831 1.00 97.94 194 LEU A C 1
ATOM 1501 O O . LEU A 1 194 ? -18.778 6.074 -5.701 1.00 97.94 194 LEU A O 1
ATOM 1505 N N . ARG A 1 195 ? -20.226 4.615 -4.817 1.00 98.38 195 ARG A N 1
ATOM 1506 C CA . ARG A 1 195 ? -19.986 3.549 -5.796 1.00 98.38 195 ARG A CA 1
ATOM 1507 C C . ARG A 1 195 ? -20.398 3.945 -7.211 1.00 98.38 195 ARG A C 1
ATOM 1509 O O . ARG A 1 195 ? -19.696 3.602 -8.170 1.00 98.38 195 ARG A O 1
ATOM 1516 N N . GLN A 1 196 ? -21.517 4.642 -7.380 1.00 98.38 196 GLN A N 1
ATOM 1517 C CA . GLN A 1 196 ? -21.943 5.154 -8.684 1.00 98.38 196 GLN A CA 1
ATOM 1518 C C . GLN A 1 196 ? -21.023 6.275 -9.175 1.00 98.38 196 GLN A C 1
ATOM 1520 O O . GLN A 1 196 ? -20.612 6.264 -10.338 1.00 98.38 196 GLN A O 1
ATOM 1525 N N . ALA A 1 197 ? -20.648 7.202 -8.293 1.00 98.31 197 ALA A N 1
ATOM 1526 C CA . ALA A 1 197 ? -19.699 8.266 -8.590 1.00 98.31 197 ALA A CA 1
ATOM 1527 C C . ALA A 1 197 ? -18.349 7.687 -9.032 1.00 98.31 197 ALA A C 1
ATOM 1529 O O . ALA A 1 197 ? -17.827 8.090 -10.072 1.00 98.31 197 ALA A O 1
ATOM 1530 N N . LYS A 1 198 ? -17.837 6.658 -8.340 1.00 98.31 198 LYS A N 1
ATOM 1531 C CA . LYS A 1 198 ? -16.577 6.001 -8.711 1.00 98.31 198 LYS A CA 1
ATOM 1532 C C . LYS A 1 198 ? -16.633 5.333 -10.081 1.00 98.31 198 LYS A C 1
ATOM 1534 O O . LYS A 1 198 ? -15.664 5.390 -10.835 1.00 98.31 198 LYS A O 1
ATOM 1539 N N . ARG A 1 199 ? -17.768 4.723 -10.441 1.00 98.44 199 ARG A N 1
ATOM 1540 C CA . ARG A 1 199 ? -17.977 4.158 -11.787 1.00 98.44 199 ARG A CA 1
ATOM 1541 C C . ARG A 1 199 ? -17.950 5.247 -12.860 1.00 98.44 199 ARG A C 1
ATOM 1543 O O . ARG A 1 199 ? -17.264 5.075 -13.864 1.00 98.44 199 ARG A O 1
ATOM 1550 N N . LYS A 1 200 ? -18.629 6.377 -12.629 1.00 98.50 200 LYS A N 1
ATOM 1551 C CA . LYS A 1 200 ? -18.607 7.536 -13.540 1.00 98.50 200 LYS A CA 1
ATOM 1552 C C . LYS A 1 200 ? -17.201 8.129 -13.676 1.00 98.50 200 LYS A C 1
ATOM 1554 O O . LYS A 1 200 ? -16.762 8.375 -14.793 1.00 98.50 200 LYS A O 1
ATOM 1559 N N . GLU A 1 201 ? -16.474 8.288 -12.569 1.00 98.06 201 GLU A N 1
ATOM 1560 C CA . GLU A 1 201 ? -15.076 8.747 -12.557 1.00 98.06 201 GLU A CA 1
ATOM 1561 C C . GLU A 1 201 ? -14.176 7.816 -13.383 1.00 98.06 201 GLU A C 1
ATOM 1563 O O . GLU A 1 201 ? -13.437 8.272 -14.255 1.00 98.06 201 GLU A O 1
ATOM 1568 N N . ARG A 1 202 ? -14.262 6.497 -13.148 1.00 97.81 202 ARG A N 1
ATOM 1569 C CA . ARG A 1 202 ? -13.479 5.494 -13.886 1.00 97.81 202 ARG A CA 1
ATOM 1570 C C . ARG A 1 202 ? -13.788 5.524 -15.383 1.00 97.81 202 ARG A C 1
ATOM 1572 O O . ARG A 1 202 ? -12.853 5.427 -16.173 1.00 97.81 202 ARG A O 1
ATOM 1579 N N . LEU A 1 203 ? -15.057 5.695 -15.760 1.00 98.12 203 LEU A N 1
ATOM 1580 C CA . LEU A 1 203 ? -15.470 5.822 -17.159 1.00 98.12 203 LEU A CA 1
ATOM 1581 C C . LEU A 1 203 ? -14.922 7.104 -17.802 1.00 98.12 203 LEU A C 1
ATOM 1583 O O . LEU A 1 203 ? -14.406 7.043 -18.909 1.00 98.12 203 LEU A O 1
ATOM 1587 N N . ALA A 1 204 ? -14.986 8.239 -17.101 1.00 98.25 204 ALA A N 1
ATOM 1588 C CA . ALA A 1 204 ? -14.496 9.524 -17.604 1.00 98.25 204 ALA A CA 1
ATOM 1589 C C . ALA A 1 204 ? -12.964 9.569 -17.754 1.00 98.25 204 ALA A C 1
ATOM 1591 O O . ALA A 1 204 ? -12.449 10.208 -18.666 1.00 98.25 204 ALA A O 1
ATOM 1592 N N . ARG A 1 205 ? -12.229 8.894 -16.860 1.00 97.44 205 ARG A N 1
ATOM 1593 C CA . ARG A 1 205 ? -10.762 8.781 -16.920 1.00 97.44 205 ARG A CA 1
ATOM 1594 C C . ARG A 1 205 ? -10.289 7.741 -17.938 1.00 97.44 205 ARG A C 1
ATOM 1596 O O . ARG A 1 205 ? -9.164 7.831 -18.427 1.00 97.44 205 ARG A O 1
ATOM 1603 N N . GLY A 1 206 ? -11.097 6.711 -18.177 1.00 97.00 206 GLY A N 1
ATOM 1604 C CA . GLY A 1 206 ? -10.768 5.618 -19.080 1.00 97.00 206 GLY A CA 1
ATOM 1605 C C . GLY A 1 206 ? -10.591 6.115 -20.510 1.00 97.00 206 GLY A C 1
ATOM 1606 O O . GLY A 1 206 ? -11.405 6.877 -21.020 1.00 97.00 206 GLY A O 1
ATOM 1607 N N . VAL A 1 207 ? -9.531 5.653 -21.167 1.00 97.50 207 VAL A N 1
ATOM 1608 C CA . VAL A 1 207 ? -9.315 5.866 -22.601 1.00 97.50 207 VAL A CA 1
ATOM 1609 C C . VAL A 1 207 ? -9.385 4.522 -23.323 1.00 97.50 207 VAL A C 1
ATOM 1611 O O . VAL A 1 207 ? -9.040 3.499 -22.718 1.00 97.50 207 VAL A O 1
ATOM 1614 N N . PRO A 1 208 ? -9.805 4.483 -24.599 1.00 98.00 208 PRO A N 1
ATOM 1615 C CA . PRO A 1 208 ? -9.714 3.269 -25.397 1.00 98.00 208 PRO A CA 1
ATOM 1616 C C . PRO A 1 208 ? -8.289 2.701 -25.375 1.00 98.00 208 PRO A C 1
ATOM 1618 O O . PRO A 1 208 ? -7.309 3.432 -25.528 1.00 98.00 208 PRO A O 1
ATOM 1621 N N . VAL A 1 209 ? -8.166 1.378 -25.219 1.00 97.81 209 VAL A N 1
ATOM 1622 C CA . VAL A 1 209 ? -6.860 0.693 -25.118 1.00 97.81 209 VAL A CA 1
ATOM 1623 C C . VAL A 1 209 ? -5.971 0.998 -26.323 1.00 97.81 209 VAL A C 1
ATOM 1625 O O . VAL A 1 209 ? -4.767 1.180 -26.170 1.00 97.81 209 VAL A O 1
ATOM 1628 N N . LYS A 1 210 ? -6.569 1.122 -27.513 1.00 98.00 210 LYS A N 1
ATOM 1629 C CA . LYS A 1 210 ? -5.864 1.476 -28.749 1.00 98.00 210 LYS A CA 1
ATOM 1630 C C . LYS A 1 210 ? -5.141 2.822 -28.644 1.00 98.00 210 LYS A C 1
ATOM 1632 O O . LYS A 1 210 ? -3.979 2.911 -29.030 1.00 98.00 210 LYS A O 1
ATOM 1637 N N . ASP A 1 211 ? -5.793 3.835 -28.085 1.00 98.00 211 ASP A N 1
ATOM 1638 C CA . ASP A 1 211 ? -5.234 5.187 -27.981 1.00 98.00 211 ASP A CA 1
ATOM 1639 C C . ASP A 1 211 ? -4.099 5.221 -26.948 1.00 98.00 211 ASP A C 1
ATOM 1641 O O . ASP A 1 211 ? -3.030 5.793 -27.184 1.00 98.00 211 ASP A O 1
ATOM 1645 N N . TRP A 1 212 ? -4.288 4.529 -25.818 1.00 97.50 212 TRP A N 1
ATOM 1646 C CA . TRP A 1 212 ? -3.228 4.330 -24.827 1.00 97.50 212 TRP A CA 1
ATOM 1647 C C . TRP A 1 212 ? -2.021 3.583 -25.414 1.00 97.50 212 TRP A C 1
ATOM 1649 O O . TRP A 1 212 ? -0.875 3.984 -25.181 1.00 97.50 212 TRP A O 1
ATOM 1659 N N . TRP A 1 213 ? -2.260 2.522 -26.190 1.00 97.38 213 TRP A N 1
ATOM 1660 C CA . TRP A 1 213 ? -1.207 1.720 -26.812 1.00 97.38 213 TRP A CA 1
ATOM 1661 C C . TRP A 1 213 ? -0.412 2.550 -27.823 1.00 97.38 213 TRP A C 1
ATOM 1663 O O . TRP A 1 213 ? 0.815 2.557 -27.770 1.00 97.38 213 TRP A O 1
ATOM 1673 N N . GLN A 1 214 ? -1.082 3.342 -28.668 1.00 97.62 214 GLN A N 1
ATOM 1674 C CA . GLN A 1 214 ? -0.416 4.228 -29.630 1.00 97.62 214 GLN A CA 1
ATOM 1675 C C . GLN A 1 214 ? 0.511 5.233 -28.935 1.00 97.62 214 GLN A C 1
ATOM 1677 O O . GLN A 1 214 ? 1.660 5.407 -29.349 1.00 97.62 214 GLN A O 1
ATOM 1682 N N . LYS A 1 215 ? 0.052 5.844 -27.836 1.00 96.31 215 LYS A N 1
ATOM 1683 C CA . LYS A 1 215 ? 0.872 6.757 -27.027 1.00 96.31 215 LYS A CA 1
ATOM 1684 C C . LYS A 1 215 ? 2.071 6.044 -26.393 1.00 96.31 215 LYS A C 1
ATOM 1686 O O . LYS A 1 215 ? 3.183 6.572 -26.412 1.00 96.31 215 LYS A O 1
ATOM 1691 N N . SER A 1 216 ? 1.860 4.846 -25.848 1.00 95.19 216 SER A N 1
ATOM 1692 C CA . SER A 1 216 ? 2.925 4.030 -25.249 1.00 95.19 216 SER A CA 1
ATOM 1693 C C . SER A 1 216 ? 3.968 3.599 -26.284 1.00 95.19 216 SER A C 1
ATOM 1695 O O . SER A 1 216 ? 5.168 3.693 -26.025 1.00 95.19 216 SER A O 1
ATOM 1697 N N . ARG A 1 217 ? 3.532 3.220 -27.491 1.00 95.50 217 ARG A N 1
ATOM 1698 C CA . ARG A 1 217 ? 4.415 2.908 -28.617 1.00 95.50 217 ARG A CA 1
ATOM 1699 C C . ARG A 1 217 ? 5.219 4.125 -29.060 1.00 95.50 217 ARG A C 1
ATOM 1701 O O . ARG A 1 217 ? 6.417 3.996 -29.286 1.00 95.50 217 ARG A O 1
ATOM 1708 N N . GLN A 1 218 ? 4.604 5.303 -29.162 1.00 96.69 218 GLN A N 1
ATOM 1709 C CA . GLN A 1 218 ? 5.337 6.517 -29.533 1.00 96.69 218 GLN A CA 1
ATOM 1710 C C . GLN A 1 218 ? 6.448 6.823 -28.521 1.00 96.69 218 GLN A C 1
ATOM 1712 O O . GLN A 1 218 ? 7.588 7.049 -28.911 1.00 96.69 218 GLN A O 1
ATOM 1717 N N . ARG A 1 219 ? 6.157 6.694 -27.221 1.00 95.12 219 ARG A N 1
ATOM 1718 C CA . ARG A 1 219 ? 7.156 6.845 -26.152 1.00 95.12 219 ARG A CA 1
ATOM 1719 C C . ARG A 1 219 ? 8.345 5.884 -26.311 1.00 95.12 219 ARG A C 1
ATOM 1721 O O . ARG A 1 219 ? 9.480 6.277 -26.045 1.00 95.12 219 ARG A O 1
ATOM 1728 N N . LEU A 1 220 ? 8.095 4.646 -26.746 1.00 93.00 220 LEU A N 1
ATOM 1729 C CA . LEU A 1 220 ? 9.145 3.676 -27.073 1.00 93.00 220 LEU A CA 1
ATOM 1730 C C . LEU A 1 220 ? 9.966 4.117 -28.297 1.00 93.00 220 LEU A C 1
ATOM 1732 O O . LEU A 1 220 ? 11.194 4.066 -28.244 1.00 93.00 220 LEU A O 1
ATOM 1736 N N . MET A 1 221 ? 9.312 4.574 -29.371 1.00 93.94 221 MET A N 1
ATOM 1737 C CA . MET A 1 221 ? 9.985 5.063 -30.587 1.00 93.94 221 MET A CA 1
ATOM 1738 C C . MET A 1 221 ? 10.879 6.274 -30.301 1.00 93.94 221 MET A C 1
ATOM 1740 O O . MET A 1 221 ? 12.000 6.345 -30.802 1.00 93.94 221 MET A O 1
ATOM 1744 N N . ASP A 1 222 ? 10.419 7.163 -29.422 1.00 95.38 222 ASP A N 1
ATOM 1745 C CA . ASP A 1 222 ? 11.160 8.339 -28.958 1.00 95.38 222 ASP A CA 1
ATOM 1746 C C . ASP A 1 222 ? 12.277 7.981 -27.959 1.00 95.38 222 ASP A C 1
ATOM 1748 O O . ASP A 1 222 ? 12.998 8.860 -27.489 1.00 95.38 222 ASP A O 1
ATOM 1752 N N . ARG A 1 223 ? 12.424 6.694 -27.603 1.00 89.12 223 ARG A N 1
ATOM 1753 C CA . ARG A 1 223 ? 13.359 6.174 -26.587 1.00 89.12 223 ARG A CA 1
ATOM 1754 C C . ARG A 1 223 ? 13.210 6.849 -25.220 1.00 89.12 223 ARG A C 1
ATOM 1756 O O . ARG A 1 223 ? 14.155 6.907 -24.438 1.00 89.12 223 ARG A O 1
ATOM 1763 N N . ASN A 1 224 ? 12.007 7.321 -24.908 1.00 94.19 224 ASN A N 1
ATOM 1764 C CA . ASN A 1 224 ? 11.697 8.014 -23.664 1.00 94.19 224 ASN A CA 1
ATOM 1765 C C . ASN A 1 224 ? 11.321 7.013 -22.556 1.00 94.19 224 ASN A C 1
ATOM 1767 O O . ASN A 1 224 ? 10.185 6.963 -22.074 1.00 94.19 224 ASN A O 1
ATOM 1771 N N . LEU A 1 225 ? 12.274 6.165 -22.176 1.00 91.31 225 LEU A N 1
ATOM 1772 C CA . LEU A 1 225 ? 12.132 5.150 -21.131 1.00 91.31 225 LEU A CA 1
ATOM 1773 C C . LEU A 1 225 ? 13.298 5.256 -20.141 1.00 91.31 225 LEU A C 1
ATOM 1775 O O . LEU A 1 225 ? 14.398 5.651 -20.520 1.00 91.31 225 LEU A O 1
ATOM 1779 N N . ASP A 1 226 ? 13.062 4.891 -18.877 1.00 93.44 226 ASP A N 1
ATOM 1780 C CA . ASP A 1 226 ? 14.146 4.801 -17.891 1.00 93.44 226 ASP A CA 1
ATOM 1781 C C . ASP A 1 226 ? 15.181 3.761 -18.348 1.00 93.44 226 ASP A C 1
ATOM 1783 O O . ASP A 1 226 ? 14.822 2.683 -18.833 1.00 93.44 226 ASP A O 1
ATOM 1787 N N . GLY A 1 227 ? 16.467 4.071 -18.170 1.00 94.31 227 GLY A N 1
ATOM 1788 C CA . GLY A 1 227 ? 17.565 3.207 -18.605 1.00 94.31 227 GLY A CA 1
ATOM 1789 C C . GLY A 1 227 ? 17.506 1.787 -18.031 1.00 94.31 227 GLY A C 1
ATOM 1790 O O . GLY A 1 227 ? 17.892 0.844 -18.716 1.00 94.31 227 GLY A O 1
ATOM 1791 N N . LYS A 1 228 ? 16.960 1.598 -16.820 1.00 92.00 228 LYS A N 1
ATOM 1792 C CA . LYS A 1 228 ? 16.815 0.269 -16.199 1.00 92.00 228 LYS A CA 1
ATOM 1793 C C . LYS A 1 228 ? 15.747 -0.569 -16.894 1.00 92.00 228 LYS A C 1
ATOM 1795 O O . LYS A 1 228 ? 15.925 -1.770 -17.063 1.00 92.00 228 LYS A O 1
ATOM 1800 N N . ILE A 1 229 ? 14.658 0.067 -17.332 1.00 92.06 229 ILE A N 1
ATOM 1801 C CA . ILE A 1 229 ? 13.606 -0.601 -18.109 1.00 92.06 229 ILE A CA 1
ATOM 1802 C C . ILE A 1 229 ? 14.162 -0.994 -19.481 1.00 92.06 229 ILE A C 1
ATOM 1804 O O . ILE A 1 229 ? 13.929 -2.110 -19.937 1.00 92.06 229 ILE A O 1
ATOM 1808 N N . LEU A 1 230 ? 14.935 -0.110 -20.123 1.00 92.88 230 LEU A N 1
ATOM 1809 C CA . LEU A 1 230 ? 15.582 -0.413 -21.402 1.00 92.88 230 LEU A CA 1
ATOM 1810 C C . LEU A 1 230 ? 16.529 -1.612 -21.295 1.00 92.88 230 LEU A C 1
ATOM 1812 O O . LEU A 1 230 ? 16.400 -2.541 -22.091 1.00 92.88 230 LEU A O 1
ATOM 1816 N N . GLU A 1 231 ? 17.420 -1.634 -20.300 1.00 95.31 231 GLU A N 1
ATOM 1817 C CA . GLU A 1 231 ? 18.328 -2.768 -20.081 1.00 95.31 231 GLU A CA 1
ATOM 1818 C C . GLU A 1 231 ? 17.558 -4.069 -19.804 1.00 95.31 231 GLU A C 1
ATOM 1820 O O . GLU A 1 231 ? 17.907 -5.122 -20.339 1.00 95.31 231 GLU A O 1
ATOM 1825 N N . MET A 1 232 ? 16.467 -4.015 -19.031 1.00 94.56 232 MET A N 1
ATOM 1826 C CA . MET A 1 232 ? 15.609 -5.177 -18.768 1.00 94.56 232 MET A CA 1
ATOM 1827 C C . MET A 1 232 ? 15.044 -5.786 -20.062 1.00 94.56 232 MET A C 1
ATOM 1829 O O . MET A 1 232 ? 15.123 -7.000 -20.266 1.00 94.56 232 MET A O 1
ATOM 1833 N N . TYR A 1 233 ? 14.505 -4.964 -20.968 1.00 94.50 233 TYR A N 1
ATOM 1834 C CA . TYR A 1 233 ? 14.019 -5.460 -22.260 1.00 94.50 233 TYR A CA 1
ATOM 1835 C C . TYR A 1 233 ? 15.166 -5.929 -23.161 1.00 94.50 233 TYR A C 1
ATOM 1837 O O . TYR A 1 233 ? 15.062 -6.991 -23.768 1.00 94.50 233 TYR A O 1
ATOM 1845 N N . GLN A 1 234 ? 1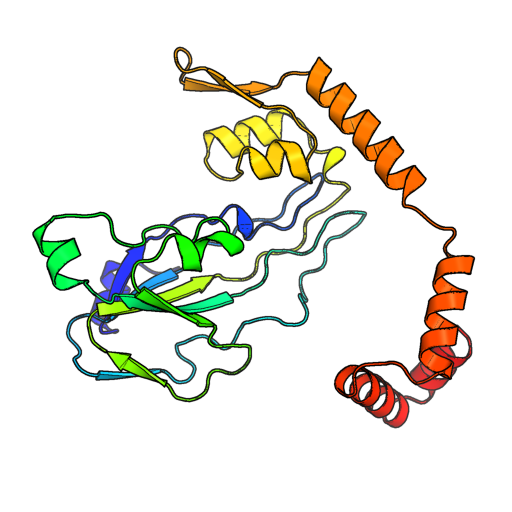6.275 -5.188 -23.234 1.00 94.81 234 GLN A N 1
ATOM 1846 C CA . GLN A 1 234 ? 17.418 -5.535 -24.087 1.00 94.81 234 GLN A CA 1
ATOM 1847 C C . GLN A 1 234 ? 18.082 -6.849 -23.672 1.00 94.81 234 GLN A C 1
ATOM 1849 O O . GLN A 1 234 ? 18.426 -7.666 -24.524 1.00 94.81 234 GLN A O 1
ATOM 1854 N N . SER A 1 235 ? 18.265 -7.075 -22.372 1.00 97.56 235 SER A N 1
ATOM 1855 C CA . SER A 1 235 ? 18.769 -8.347 -21.844 1.00 97.56 235 SER A CA 1
ATOM 1856 C C . SER A 1 235 ? 17.810 -9.497 -22.157 1.00 97.56 235 SER A C 1
ATOM 1858 O O . SER A 1 235 ? 18.244 -10.499 -22.721 1.00 97.56 235 SER A O 1
ATOM 1860 N N . SER A 1 236 ? 16.507 -9.320 -21.920 1.00 97.31 236 SER A N 1
ATOM 1861 C CA . SER A 1 236 ? 15.484 -10.324 -22.253 1.00 97.31 236 SER A CA 1
ATOM 1862 C C . SER A 1 236 ? 15.469 -10.667 -23.751 1.00 97.31 236 SER A C 1
ATOM 1864 O O . SER A 1 236 ? 15.410 -11.838 -24.120 1.00 97.31 236 SER A O 1
ATOM 1866 N N . MET A 1 237 ? 15.597 -9.663 -24.625 1.00 97.31 237 MET A N 1
ATOM 1867 C CA . MET A 1 237 ? 15.645 -9.844 -26.081 1.00 97.31 237 MET A CA 1
ATOM 1868 C C . MET A 1 237 ? 16.926 -10.533 -26.563 1.00 97.31 237 MET A C 1
ATOM 1870 O O . MET A 1 237 ? 16.871 -11.364 -27.465 1.00 97.31 237 MET A O 1
ATOM 1874 N N . ARG A 1 238 ? 18.081 -10.241 -25.946 1.00 97.75 238 ARG A N 1
ATOM 1875 C CA . ARG A 1 238 ? 19.339 -10.959 -26.226 1.00 97.75 238 ARG A CA 1
ATOM 1876 C C . ARG A 1 238 ? 19.253 -12.440 -25.854 1.00 97.75 238 ARG A C 1
ATOM 1878 O O . ARG A 1 238 ? 19.899 -13.257 -26.499 1.00 97.75 238 ARG A O 1
ATOM 1885 N N . LEU A 1 239 ? 18.485 -12.768 -24.815 1.00 97.81 239 LEU A N 1
ATOM 1886 C CA . LEU A 1 239 ? 18.333 -14.134 -24.310 1.00 97.81 239 LEU A CA 1
ATOM 1887 C C . LEU A 1 239 ? 17.250 -14.939 -25.042 1.00 97.81 239 LEU A C 1
ATOM 1889 O O . LEU A 1 239 ? 17.318 -16.165 -25.048 1.00 97.81 239 LEU A O 1
ATOM 1893 N N . SER A 1 240 ? 16.249 -14.283 -25.637 1.00 98.06 240 SER A N 1
ATOM 1894 C CA . SER A 1 240 ? 15.109 -14.956 -26.267 1.00 98.06 240 SER A CA 1
ATOM 1895 C C . SER A 1 240 ? 14.672 -14.274 -27.563 1.00 98.06 240 SER A C 1
ATOM 1897 O O . SER A 1 240 ? 14.043 -13.210 -27.577 1.00 98.06 240 SER A O 1
ATOM 1899 N N . GLU A 1 241 ? 14.937 -14.946 -28.685 1.00 97.50 241 GLU A N 1
ATOM 1900 C CA . GLU A 1 241 ? 14.418 -14.543 -29.995 1.00 97.50 241 GLU A CA 1
ATOM 1901 C C . GLU A 1 241 ? 12.887 -14.624 -30.060 1.00 97.50 241 GLU A C 1
ATOM 1903 O O . GLU A 1 241 ? 12.254 -13.822 -30.747 1.00 97.50 241 GLU A O 1
ATOM 1908 N N . ALA A 1 242 ? 12.282 -15.576 -29.340 1.00 98.06 242 ALA A N 1
ATOM 1909 C CA . ALA A 1 242 ? 10.831 -15.730 -29.274 1.00 98.06 242 ALA A CA 1
ATOM 1910 C C . ALA A 1 242 ? 10.177 -14.495 -28.638 1.00 98.06 242 ALA A C 1
ATOM 1912 O O . ALA A 1 242 ? 9.315 -13.879 -29.261 1.00 98.06 242 ALA A O 1
ATOM 1913 N N . PHE A 1 243 ? 10.671 -14.071 -27.470 1.00 97.81 243 PHE A N 1
ATOM 1914 C CA . PHE A 1 243 ? 10.212 -12.852 -26.798 1.00 97.81 243 PHE A CA 1
ATOM 1915 C C . PHE A 1 243 ? 10.427 -11.607 -27.668 1.00 97.81 243 PHE A C 1
ATOM 1917 O O . PHE A 1 243 ? 9.551 -10.754 -27.780 1.00 97.81 243 PHE A O 1
ATOM 1924 N N . THR A 1 244 ? 11.585 -11.517 -28.330 1.00 97.62 244 THR A N 1
ATOM 1925 C CA . THR A 1 244 ? 11.900 -10.393 -29.225 1.00 97.62 244 THR A CA 1
ATOM 1926 C C . THR A 1 244 ? 10.899 -10.266 -30.367 1.00 97.62 244 THR A C 1
ATOM 1928 O O . THR A 1 244 ? 10.542 -9.152 -30.748 1.00 97.62 244 THR A O 1
ATOM 1931 N N . ARG A 1 245 ? 10.480 -11.394 -30.943 1.00 98.12 245 ARG A N 1
ATOM 1932 C CA . ARG A 1 245 ? 9.503 -11.430 -32.030 1.00 98.12 245 ARG A CA 1
ATOM 1933 C C . ARG A 1 245 ? 8.123 -11.020 -31.533 1.00 98.12 245 ARG A C 1
ATOM 1935 O O . ARG A 1 245 ? 7.565 -10.075 -32.067 1.00 98.12 245 ARG A O 1
ATOM 1942 N N . GLU A 1 246 ? 7.652 -11.644 -30.454 1.00 97.62 246 GLU A N 1
ATOM 1943 C CA . GLU A 1 246 ? 6.348 -11.347 -29.852 1.00 97.62 246 GLU A CA 1
ATOM 1944 C C . GLU A 1 246 ? 6.210 -9.864 -29.482 1.00 97.62 246 GLU A C 1
ATOM 1946 O O . GLU A 1 246 ? 5.220 -9.230 -29.827 1.00 97.62 246 GLU A O 1
ATOM 1951 N N . PHE A 1 247 ? 7.238 -9.273 -28.864 1.00 95.62 247 PHE A N 1
ATOM 1952 C CA . PHE A 1 247 ? 7.228 -7.851 -28.519 1.00 95.62 247 PHE A CA 1
ATOM 1953 C C . PHE A 1 247 ? 7.194 -6.926 -29.746 1.00 95.62 247 PHE A C 1
ATOM 1955 O O . PHE A 1 247 ? 6.641 -5.835 -29.670 1.00 95.62 247 PHE A O 1
ATOM 1962 N N . LYS A 1 248 ? 7.829 -7.314 -30.860 1.00 94.44 248 LYS A N 1
ATOM 1963 C CA . LYS A 1 248 ? 7.814 -6.522 -32.102 1.00 94.44 248 LYS A CA 1
ATOM 1964 C C . LYS A 1 248 ? 6.492 -6.649 -32.857 1.00 94.44 248 LYS A C 1
ATOM 1966 O O . LYS A 1 248 ? 6.135 -5.713 -33.570 1.00 94.44 248 LYS A O 1
ATOM 1971 N N . ASP A 1 249 ? 5.835 -7.797 -32.731 1.00 95.94 249 ASP A N 1
ATOM 1972 C CA . ASP A 1 249 ? 4.550 -8.081 -33.364 1.00 95.94 249 ASP A CA 1
ATOM 1973 C C . ASP A 1 249 ? 3.383 -7.406 -32.616 1.00 95.94 249 ASP A C 1
ATOM 1975 O O . ASP A 1 249 ? 2.399 -7.027 -33.256 1.00 95.94 249 ASP A O 1
ATOM 1979 N N . PHE A 1 250 ? 3.498 -7.251 -31.288 1.00 93.25 250 PHE A N 1
ATOM 1980 C CA . PHE A 1 250 ? 2.525 -6.577 -30.416 1.00 93.25 250 PHE A CA 1
ATOM 1981 C C . PHE A 1 250 ? 2.481 -5.052 -30.590 1.00 93.25 250 PHE A C 1
ATOM 1983 O O . PHE A 1 250 ? 1.347 -4.519 -30.611 1.00 93.25 250 PHE A O 1
#

Foldseek 3Di:
DDDQVVVVVPAQKHFQEFDWALQQWWAALFIFDTWGKTKIFRHPFFKDWDFCVLVLFQDPPQPQQEEAAIGFGHGWWKKKWDAPPVVVCVVVVPDDDHYCPDVVCNVVPGRGDIDGCHNGRDTDMDGGGIIIITTDHTHHYYHQLLNHDVVVVQVCVLVVNHDQCCCCVRNVWHWDADPVVRGIDTDPVSSVVSSVVVVVVCVVPDDPPVVVVVVVVVCVVVVVDDPVVVVVVVVVVVVDVPSVVVVVVD

pLDDT: mean 91.39, std 8.43, range [51.94, 98.56]

Sequence (250 aa):
MGSAEVWELFVPHMEMSRRIDPYSVGYGRFRSGLAIPQVVMIHRSQQLVGSGIIGTASDGIIPNLGQFGGYPGGRRNTMLLRYDNLPELMEKRQPLLYEVGHPADLKDRFPGQVFDMGLLAVPTEIYEGDLLVSVSAAAGGLGDPIERDPALITDDMDNGLTTEWQASSIYCVKTSYDEEAKQWKVDDDATKELRQAKRKERLARGVPVKDWWQKSRQRLMDRNLDGKILEMYQSSMRLSEAFTREFKDF

Radius of gyration: 22.5 Å; chains: 1; bounding box: 54×31×64 Å

Secondary structure (DSSP, 8-state):
---HHHHTTTSSEEEEE---BGGG---SSB----B--EEEEE-S-SEEEESSTT-S---SS-----BTTPPPPPPPEEEEEEESSHHHHHHTTPPP-----STTTHHHHSSEEEEE--SSPPPEEEETTPEEEEEPPPPPPBS-GGGS-HHHHHHHHHTTSS-HHHHHHTS--EEEEETTTTEEEEEHHHHHHHHHHHHHHHHHH---HHHHHHHHHHHHHTT-S-HHHHHHHHHHHHH-HHHHHHHHH-

Organism: NCBI:txid412755